Protein AF-A0A672ME19-F1 (afdb_monomer)

Structure (mmCIF, N/CA/C/O backbone):
data_AF-A0A672ME19-F1
#
_entry.id   AF-A0A672ME19-F1
#
loop_
_atom_site.group_PDB
_atom_site.id
_atom_site.type_symbol
_atom_site.label_atom_id
_atom_site.label_alt_id
_atom_site.label_comp_id
_atom_site.label_asym_id
_atom_site.label_entity_id
_atom_site.label_seq_id
_atom_site.pdbx_PDB_ins_code
_atom_site.Cartn_x
_atom_site.Cartn_y
_atom_site.Cartn_z
_atom_site.occupancy
_atom_site.B_iso_or_equiv
_atom_site.auth_seq_id
_atom_site.auth_comp_id
_atom_site.auth_asym_id
_atom_site.auth_atom_id
_atom_site.pdbx_PDB_model_num
ATOM 1 N N . MET A 1 1 ? 9.066 -19.027 -6.388 1.00 31.28 1 MET A N 1
ATOM 2 C CA . MET A 1 1 ? 9.096 -17.559 -6.175 1.00 31.28 1 MET A CA 1
ATOM 3 C C . MET A 1 1 ? 7.786 -16.850 -6.547 1.00 31.28 1 MET A C 1
ATOM 5 O O . MET A 1 1 ? 7.530 -15.815 -5.952 1.00 31.28 1 MET A O 1
ATOM 9 N N . CYS A 1 2 ? 6.910 -17.398 -7.409 1.00 28.67 2 CYS A N 1
ATOM 10 C CA . CYS A 1 2 ? 5.566 -16.825 -7.651 1.00 28.67 2 CYS A CA 1
ATOM 11 C C . CYS A 1 2 ? 4.618 -16.836 -6.432 1.00 28.67 2 CYS A C 1
ATOM 13 O O . CYS A 1 2 ? 3.748 -15.979 -6.340 1.00 28.67 2 CYS A O 1
ATOM 15 N N . SER A 1 3 ? 4.785 -17.749 -5.466 1.00 28.50 3 SER A N 1
ATOM 16 C CA . SER A 1 3 ? 3.846 -17.863 -4.333 1.00 28.50 3 SER A CA 1
ATOM 17 C C . SER A 1 3 ? 3.853 -16.685 -3.353 1.00 28.50 3 SER A C 1
ATOM 19 O O . SER A 1 3 ? 2.901 -16.544 -2.592 1.00 28.50 3 SER A O 1
ATOM 21 N N . SER A 1 4 ? 4.885 -15.836 -3.348 1.00 38.34 4 SER A N 1
ATOM 22 C CA . SER A 1 4 ? 4.979 -14.729 -2.383 1.00 38.34 4 SER A CA 1
ATOM 23 C C . SER A 1 4 ? 4.081 -13.543 -2.748 1.00 38.34 4 SER A C 1
ATOM 25 O O . SER A 1 4 ? 3.602 -12.852 -1.854 1.00 38.34 4 SER A O 1
ATOM 27 N N . TYR A 1 5 ? 3.839 -13.317 -4.045 1.00 39.66 5 TYR A N 1
ATOM 28 C CA . TYR A 1 5 ? 2.994 -12.223 -4.540 1.00 39.66 5 TYR A CA 1
ATOM 29 C C . TYR A 1 5 ? 1.504 -12.595 -4.513 1.00 39.66 5 TYR A C 1
ATOM 31 O O . TYR A 1 5 ? 0.669 -11.753 -4.195 1.00 39.66 5 TYR A O 1
ATOM 39 N N . SER A 1 6 ? 1.167 -13.875 -4.725 1.00 37.50 6 SER A N 1
ATOM 40 C CA . SER A 1 6 ? -0.218 -14.371 -4.631 1.00 37.50 6 SER A CA 1
ATOM 41 C C . SER A 1 6 ? -0.797 -14.351 -3.209 1.00 37.50 6 SER A C 1
ATOM 43 O O . SER A 1 6 ? -2.009 -14.464 -3.046 1.00 37.50 6 SER A O 1
ATOM 45 N N . ALA A 1 7 ? 0.037 -14.213 -2.172 1.00 39.84 7 ALA A N 1
ATOM 46 C CA . ALA A 1 7 ? -0.408 -14.222 -0.776 1.00 39.84 7 ALA A CA 1
ATOM 47 C C . ALA A 1 7 ? -0.990 -12.878 -0.299 1.00 39.84 7 ALA A C 1
ATOM 49 O O . ALA A 1 7 ? -1.593 -12.812 0.773 1.00 39.84 7 ALA A O 1
ATOM 50 N N . VAL A 1 8 ? -0.832 -11.804 -1.077 1.00 50.56 8 VAL A N 1
ATOM 51 C CA . VAL A 1 8 ? -1.340 -10.472 -0.731 1.00 50.56 8 VAL A CA 1
ATOM 52 C C . VAL A 1 8 ? -2.641 -10.228 -1.497 1.00 50.56 8 VAL A C 1
ATOM 54 O O . VAL A 1 8 ? -2.718 -9.420 -2.416 1.00 50.56 8 VAL A O 1
ATOM 57 N N . ASN A 1 9 ? -3.674 -10.994 -1.144 1.00 50.12 9 ASN A N 1
ATOM 58 C CA . ASN A 1 9 ? -5.010 -10.838 -1.710 1.00 50.12 9 ASN A CA 1
ATOM 59 C C . ASN A 1 9 ? -5.618 -9.503 -1.226 1.00 50.12 9 ASN A C 1
ATOM 61 O O . ASN A 1 9 ? -5.948 -9.345 -0.048 1.00 50.12 9 ASN A O 1
ATOM 65 N N . VAL A 1 10 ? -5.723 -8.530 -2.137 1.00 53.25 10 VAL A N 1
ATOM 66 C CA . VAL A 1 10 ? -6.227 -7.171 -1.859 1.00 53.25 10 VAL A CA 1
ATOM 67 C C . VAL A 1 10 ? -7.766 -7.124 -1.811 1.00 53.25 10 VAL A C 1
ATOM 69 O O . VAL A 1 10 ? -8.341 -6.161 -1.307 1.00 53.25 10 VAL A O 1
ATOM 72 N N . SER A 1 11 ? -8.447 -8.195 -2.240 1.00 48.72 11 SER A N 1
ATOM 73 C CA . SER A 1 11 ? -9.910 -8.296 -2.359 1.00 48.72 11 SER A CA 1
ATOM 74 C C . SER A 1 11 ? -10.651 -8.306 -1.016 1.00 48.72 11 SER A C 1
ATOM 76 O O . SER A 1 11 ? -11.864 -8.144 -0.978 1.00 48.72 11 SER A O 1
ATOM 78 N N . HIS A 1 12 ? -9.940 -8.481 0.103 1.00 52.12 12 HIS A N 1
ATOM 79 C CA . HIS A 1 12 ? -10.511 -8.553 1.456 1.00 52.12 12 HIS A CA 1
ATOM 80 C C . HIS A 1 12 ? -10.252 -7.292 2.302 1.00 52.12 12 HIS A C 1
ATOM 82 O O . HIS A 1 12 ? -10.017 -7.369 3.519 1.00 52.12 12 HIS A O 1
ATOM 88 N N . PHE A 1 13 ? -10.328 -6.117 1.670 1.00 54.19 13 PHE A N 1
ATOM 89 C CA . PHE A 1 13 ? -10.398 -4.813 2.340 1.00 54.19 13 PHE A CA 1
ATOM 90 C C . PHE A 1 13 ? -11.788 -4.596 2.977 1.00 54.19 13 PHE A C 1
ATOM 92 O O . PHE A 1 13 ? -12.560 -3.728 2.586 1.00 54.19 13 PHE A O 1
ATOM 99 N N . VAL A 1 14 ? -12.145 -5.417 3.969 1.00 50.97 14 VAL A N 1
ATOM 100 C CA . VAL A 1 14 ? -13.377 -5.223 4.753 1.00 50.97 14 VAL A CA 1
ATOM 101 C C . VAL A 1 14 ? -13.089 -4.248 5.895 1.00 50.97 14 VAL A C 1
ATOM 103 O O . VAL A 1 14 ? -12.186 -4.475 6.699 1.00 50.97 14 VAL A O 1
ATOM 106 N N . LEU A 1 15 ? -13.845 -3.149 5.932 1.00 55.94 15 LEU A N 1
ATOM 107 C CA . LEU A 1 15 ? -13.646 -2.016 6.838 1.00 55.94 15 LEU A CA 1
ATOM 108 C C . LEU A 1 15 ? -14.328 -2.171 8.196 1.00 55.94 15 LEU A C 1
ATOM 110 O O . LEU A 1 15 ? -15.457 -2.657 8.302 1.00 55.94 15 LEU A O 1
ATOM 114 N N . ALA A 1 16 ? -13.676 -1.628 9.224 1.00 55.66 16 ALA A N 1
ATOM 115 C CA . ALA A 1 16 ? -14.200 -1.519 10.574 1.00 55.66 16 ALA A CA 1
ATOM 116 C C . ALA A 1 16 ? -15.134 -0.294 10.702 1.00 55.66 16 ALA A C 1
ATOM 118 O O . ALA A 1 16 ? -14.777 0.745 11.245 1.00 55.66 16 ALA A O 1
ATOM 119 N N . ARG A 1 17 ? -16.404 -0.444 10.296 1.00 62.91 17 ARG A N 1
ATOM 120 C CA . ARG A 1 17 ? -17.493 0.499 10.660 1.00 62.91 17 ARG A CA 1
ATOM 121 C C . ARG A 1 17 ? -17.578 0.889 12.161 1.00 62.91 17 ARG A C 1
ATOM 123 O O . ARG A 1 17 ? -18.073 1.984 12.431 1.00 62.91 17 ARG A O 1
ATOM 130 N N . PRO A 1 18 ? -17.138 0.071 13.141 1.00 64.56 18 PRO A N 1
ATOM 131 C CA . PRO A 1 18 ? -17.266 0.409 14.562 1.00 64.56 18 PRO A CA 1
ATOM 132 C C . PRO A 1 18 ? -16.506 1.661 15.045 1.00 64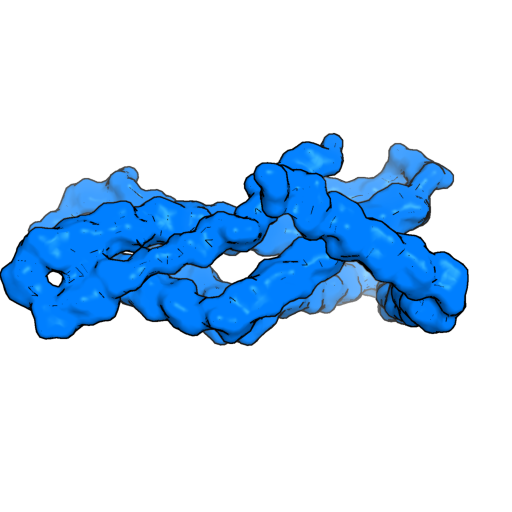.56 18 PRO A C 1
ATOM 134 O O . PRO A 1 18 ? -16.955 2.290 16.002 1.00 64.56 18 PRO A O 1
ATOM 137 N N . SER A 1 19 ? -15.395 2.059 14.407 1.00 71.31 19 SER A N 1
ATOM 138 C CA . SER A 1 19 ? -14.514 3.134 14.914 1.00 71.31 19 SER A CA 1
ATOM 139 C C . SER A 1 19 ? -15.221 4.486 15.060 1.00 71.31 19 SER A C 1
ATOM 141 O O . SER A 1 19 ? -15.010 5.209 16.032 1.00 71.31 19 SER A O 1
ATOM 143 N N . LEU A 1 20 ? -16.101 4.831 14.114 1.00 72.81 20 LEU A N 1
ATOM 144 C CA . LEU A 1 20 ? -16.852 6.092 14.139 1.00 72.81 20 LEU A CA 1
ATOM 145 C C . LEU A 1 20 ? -17.866 6.138 15.292 1.00 72.81 20 LEU A C 1
ATOM 147 O O . LEU A 1 20 ? -17.995 7.166 15.955 1.00 72.81 20 LEU A O 1
ATOM 151 N N . GLN A 1 21 ? -18.543 5.019 15.562 1.00 75.69 21 GLN A N 1
ATOM 152 C CA . GLN A 1 21 ? -19.526 4.908 16.647 1.00 75.69 21 GLN A CA 1
ATOM 153 C C . GLN A 1 21 ? -18.858 5.020 18.022 1.00 75.69 21 GLN A C 1
ATOM 155 O O . GLN A 1 21 ? -19.398 5.673 18.915 1.00 75.69 21 GLN A O 1
ATOM 160 N N . ALA A 1 22 ? -17.658 4.451 18.165 1.00 79.62 22 ALA A N 1
ATOM 161 C CA . ALA A 1 22 ? -16.848 4.579 19.371 1.00 79.62 22 ALA A CA 1
ATOM 162 C C . ALA A 1 22 ? -16.355 6.020 19.598 1.00 79.62 22 ALA A C 1
ATOM 164 O O . ALA A 1 22 ? -16.322 6.489 20.732 1.00 79.62 22 ALA A O 1
ATOM 165 N N . ILE A 1 23 ? -16.004 6.767 18.544 1.00 80.56 23 ILE A N 1
ATOM 166 C CA . ILE A 1 23 ? -15.596 8.178 18.689 1.00 80.56 23 ILE A CA 1
ATOM 167 C C . ILE A 1 23 ? -16.768 9.054 19.158 1.00 80.56 23 ILE A C 1
ATOM 169 O O . ILE A 1 23 ? -16.564 9.949 19.976 1.00 80.56 23 ILE A O 1
ATOM 173 N N . GLN A 1 24 ? -17.985 8.795 18.669 1.00 82.88 24 GLN A N 1
ATOM 174 C CA . GLN A 1 24 ? -19.189 9.537 19.063 1.00 82.88 24 GLN A CA 1
ATOM 175 C C . GLN A 1 24 ? -19.645 9.231 20.499 1.00 82.88 24 GLN A C 1
ATOM 177 O O . GLN A 1 24 ? -20.255 10.089 21.132 1.00 82.88 24 GLN A O 1
ATOM 182 N N . ASN A 1 25 ? -19.319 8.045 21.027 1.00 84.75 25 ASN A N 1
ATOM 183 C CA . ASN A 1 25 ? -19.745 7.576 22.349 1.00 84.75 25 ASN A CA 1
ATOM 184 C C . ASN A 1 25 ? -18.531 7.146 23.199 1.00 84.75 25 ASN A C 1
ATOM 186 O O . ASN A 1 25 ? -18.312 5.953 23.425 1.00 84.75 25 ASN A O 1
ATOM 190 N N . PRO A 1 26 ? -17.711 8.098 23.686 1.00 82.19 26 PRO A N 1
ATOM 191 C CA . PRO A 1 26 ? -16.453 7.786 24.369 1.00 82.19 26 PRO A CA 1
ATOM 192 C C . PRO A 1 26 ? -16.628 7.067 25.716 1.00 82.19 26 PRO A C 1
ATOM 194 O O . PRO A 1 26 ? -15.712 6.375 26.148 1.00 82.19 26 PRO A O 1
ATOM 197 N N . ASN A 1 27 ? -17.788 7.214 26.365 1.00 85.75 27 ASN A N 1
ATOM 198 C CA . ASN A 1 27 ? -18.084 6.597 27.663 1.00 85.75 27 ASN A CA 1
ATOM 199 C C . ASN A 1 27 ? -18.688 5.185 27.542 1.00 85.75 27 ASN A C 1
ATOM 201 O O . ASN A 1 27 ? -18.834 4.499 28.550 1.00 85.75 27 ASN A O 1
ATOM 205 N N . ASP A 1 28 ? -19.054 4.751 26.332 1.00 88.88 28 ASP A N 1
ATOM 206 C CA . ASP A 1 28 ? -19.608 3.419 26.097 1.00 88.88 28 ASP A CA 1
ATOM 207 C C . ASP A 1 28 ? -18.473 2.405 25.906 1.00 88.88 28 ASP A C 1
ATOM 209 O O . ASP A 1 28 ? -17.875 2.292 24.831 1.00 88.88 28 ASP A O 1
ATOM 213 N N . LEU A 1 29 ? -18.173 1.665 26.975 1.00 86.00 29 LEU A N 1
ATOM 214 C CA . LEU A 1 29 ? -17.098 0.673 26.992 1.00 86.00 29 LEU A CA 1
ATOM 215 C C . LEU A 1 29 ? -17.330 -0.469 25.992 1.00 86.00 29 LEU A C 1
ATOM 217 O O . LEU A 1 29 ? -16.362 -0.951 25.406 1.00 86.00 29 LEU A O 1
ATOM 221 N N . GLN A 1 30 ? -18.584 -0.864 25.740 1.00 88.19 30 GLN A N 1
ATOM 222 C CA . GLN A 1 30 ? -18.889 -1.934 24.785 1.00 88.19 30 GLN A CA 1
ATOM 223 C C . GLN A 1 30 ? -18.592 -1.489 23.351 1.00 88.19 30 GLN A C 1
ATOM 225 O O . GLN A 1 30 ? -18.043 -2.257 22.556 1.00 88.19 30 GLN A O 1
ATOM 230 N N . LEU A 1 31 ? -18.906 -0.233 23.013 1.00 86.81 31 LEU A N 1
ATOM 231 C CA . LEU A 1 31 ? -18.557 0.334 21.710 1.00 86.81 31 LEU A CA 1
ATOM 232 C C . LEU A 1 31 ? -17.044 0.507 21.542 1.00 86.81 31 LEU A C 1
ATOM 234 O O . LEU A 1 31 ? -16.534 0.214 20.457 1.00 86.81 31 LEU A O 1
ATOM 238 N N . GLN A 1 32 ? -16.318 0.924 22.589 1.00 84.06 32 GLN A N 1
ATOM 239 C CA . GLN A 1 32 ? -14.850 0.993 22.542 1.00 84.06 32 GLN A CA 1
ATOM 240 C C . GLN A 1 32 ? -14.230 -0.387 22.299 1.00 84.06 32 GLN A C 1
ATOM 242 O O . GLN A 1 32 ? -13.382 -0.532 21.421 1.00 84.06 32 GLN A O 1
ATOM 247 N N . GLU A 1 33 ? -14.675 -1.410 23.031 1.00 85.88 33 GLU A N 1
ATOM 248 C CA . GLU A 1 33 ? -14.164 -2.777 22.896 1.00 85.88 33 GLU A CA 1
ATOM 249 C C . GLU A 1 33 ? -14.468 -3.358 21.508 1.00 85.88 33 GLU A C 1
ATOM 251 O O . GLU A 1 33 ? -13.588 -3.911 20.844 1.00 85.88 33 GLU A O 1
ATOM 256 N N . LYS A 1 34 ? -15.692 -3.162 21.005 1.00 85.75 34 LYS A N 1
ATOM 257 C CA . LYS A 1 34 ? -16.081 -3.593 19.657 1.00 85.75 34 LYS A CA 1
ATOM 258 C C . LYS A 1 34 ? -15.246 -2.914 18.570 1.00 85.75 34 LYS A C 1
ATOM 260 O O . LYS A 1 34 ? -14.866 -3.566 17.596 1.00 85.75 34 LYS A O 1
ATOM 265 N N . ALA A 1 35 ? -14.959 -1.620 18.719 1.00 86.81 35 ALA A N 1
ATOM 266 C CA . ALA A 1 35 ? -14.091 -0.898 17.795 1.00 86.81 35 ALA A CA 1
ATOM 267 C C . ALA A 1 35 ? -12.645 -1.381 17.861 1.00 86.81 35 ALA A C 1
ATOM 269 O O . ALA A 1 35 ? -12.035 -1.615 16.818 1.00 86.81 35 ALA A O 1
ATOM 270 N N . TRP A 1 36 ? -12.127 -1.615 19.062 1.00 87.06 36 TRP A N 1
ATOM 271 C CA . TRP A 1 36 ? -10.792 -2.162 19.260 1.00 87.06 36 TRP A CA 1
ATOM 272 C C . TRP A 1 36 ? -10.627 -3.538 18.599 1.00 87.06 36 TRP A C 1
ATOM 274 O O . TRP A 1 36 ? -9.734 -3.722 17.770 1.00 87.06 36 TRP A O 1
ATOM 284 N N . ASN A 1 37 ? -11.555 -4.462 18.857 1.00 85.88 37 ASN A N 1
ATOM 285 C CA . ASN A 1 37 ? -11.539 -5.815 18.293 1.00 85.88 37 ASN A CA 1
ATOM 286 C C . ASN A 1 37 ? -11.659 -5.834 16.760 1.00 85.88 37 ASN A C 1
ATOM 288 O O . ASN A 1 37 ? -11.139 -6.740 16.111 1.00 85.88 37 ASN A O 1
ATOM 292 N N . ALA A 1 38 ? -12.309 -4.830 16.165 1.00 85.38 38 ALA A N 1
ATOM 293 C CA . ALA A 1 38 ? -12.398 -4.688 14.713 1.00 85.38 38 ALA A CA 1
ATOM 294 C C . ALA A 1 38 ? -11.137 -4.054 14.094 1.00 85.38 38 ALA A C 1
ATOM 296 O O . ALA A 1 38 ? -10.717 -4.450 13.005 1.00 85.38 38 ALA A O 1
ATOM 297 N N . VAL A 1 39 ? -10.525 -3.079 14.772 1.00 86.44 39 VAL A N 1
ATOM 298 C CA . VAL A 1 39 ? -9.387 -2.313 14.240 1.00 86.44 39 VAL A CA 1
ATOM 299 C C . VAL A 1 39 ? -8.064 -3.067 14.373 1.00 86.44 39 VAL A C 1
ATOM 301 O O . VAL A 1 39 ? -7.254 -3.008 13.451 1.00 86.44 39 VAL A O 1
ATOM 304 N N . CYS A 1 40 ? -7.834 -3.821 15.450 1.00 86.69 40 CYS A N 1
ATOM 305 C CA . CYS A 1 40 ? -6.599 -4.598 15.635 1.00 86.69 40 CYS A CA 1
ATOM 306 C C . CYS A 1 40 ? -6.226 -5.492 14.429 1.00 86.69 40 CYS A C 1
ATOM 308 O O . CYS A 1 40 ? -5.139 -5.309 13.872 1.00 86.69 40 CYS A O 1
ATOM 310 N N . PRO A 1 41 ? -7.099 -6.396 13.936 1.00 85.38 41 PRO A N 1
ATOM 311 C CA . PRO A 1 41 ? -6.768 -7.239 12.784 1.00 85.38 41 PRO A CA 1
ATOM 312 C C . PRO A 1 41 ? -6.617 -6.443 11.480 1.00 85.38 41 PRO A C 1
ATOM 314 O O . PRO A 1 41 ? -5.871 -6.854 10.588 1.00 85.38 41 PRO A O 1
ATOM 317 N N . LEU A 1 42 ? -7.294 -5.296 11.349 1.00 85.44 42 LEU A N 1
ATOM 318 C CA . LEU A 1 42 ? -7.096 -4.389 10.219 1.00 85.44 42 LEU A CA 1
ATOM 319 C C . LEU A 1 42 ? -5.684 -3.797 10.252 1.00 85.44 42 LEU A C 1
ATOM 321 O O . LEU A 1 42 ? -4.981 -3.841 9.246 1.00 85.44 42 LEU A O 1
ATOM 325 N N . VAL A 1 43 ? -5.237 -3.295 11.403 1.00 88.31 43 VAL A N 1
ATOM 326 C CA . VAL A 1 43 ? -3.895 -2.717 11.553 1.00 88.31 43 VAL A CA 1
ATOM 327 C C . VAL A 1 43 ? -2.803 -3.759 11.325 1.00 88.31 43 VAL A C 1
ATOM 329 O O . VAL A 1 43 ? -1.807 -3.446 10.673 1.00 88.31 43 VAL A O 1
ATOM 332 N N . ALA A 1 44 ? -3.018 -5.009 11.739 1.00 87.38 44 ALA A N 1
ATOM 333 C CA . ALA A 1 44 ? -2.128 -6.121 11.411 1.00 87.38 44 ALA A CA 1
ATOM 334 C C . ALA A 1 44 ? -1.975 -6.308 9.887 1.00 87.38 44 ALA A C 1
ATOM 336 O O . ALA A 1 44 ? -0.865 -6.483 9.377 1.00 87.38 44 ALA A O 1
ATOM 337 N N . LYS A 1 45 ? -3.075 -6.211 9.123 1.00 86.62 45 LYS A N 1
ATOM 338 C CA . LYS A 1 45 ? -3.029 -6.231 7.648 1.00 86.62 45 LYS A CA 1
ATOM 339 C C . LYS A 1 45 ? -2.306 -5.006 7.086 1.00 86.62 45 LYS A C 1
ATOM 341 O O . LYS A 1 45 ? -1.439 -5.161 6.229 1.00 86.62 45 LYS A O 1
ATOM 346 N N . LEU A 1 46 ? -2.603 -3.808 7.597 1.00 89.44 46 LEU A N 1
ATOM 347 C CA . LEU A 1 46 ? -1.930 -2.572 7.182 1.00 89.44 46 LEU A CA 1
ATOM 348 C C . LEU A 1 46 ? -0.417 -2.638 7.421 1.00 89.44 46 LEU A C 1
ATOM 350 O O . LEU A 1 46 ? 0.361 -2.162 6.593 1.00 89.44 46 LEU A O 1
ATOM 354 N N . LYS A 1 47 ? 0.010 -3.261 8.520 1.00 90.25 47 LYS A N 1
ATOM 355 C CA . LYS A 1 47 ? 1.421 -3.516 8.809 1.00 90.25 47 LYS A CA 1
ATOM 356 C C . LYS A 1 47 ? 2.036 -4.433 7.754 1.00 90.25 47 LYS A C 1
ATOM 358 O O . LYS A 1 47 ? 3.070 -4.083 7.200 1.00 90.25 47 LYS A O 1
ATOM 363 N N . ARG A 1 48 ? 1.381 -5.547 7.410 1.00 89.12 48 ARG A N 1
ATOM 364 C CA . ARG A 1 48 ? 1.873 -6.477 6.375 1.00 89.12 48 ARG A CA 1
ATOM 365 C C . ARG A 1 48 ? 2.029 -5.807 5.009 1.00 89.12 48 ARG A C 1
ATOM 367 O O . ARG A 1 48 ? 3.029 -6.043 4.341 1.00 89.12 48 ARG A O 1
ATOM 374 N N . PHE A 1 49 ? 1.085 -4.956 4.601 1.00 89.12 49 PHE A N 1
ATOM 375 C CA . PHE A 1 49 ? 1.212 -4.200 3.348 1.00 89.12 49 PHE A CA 1
ATOM 376 C C . PHE A 1 49 ? 2.377 -3.207 3.391 1.00 89.12 49 PHE A C 1
ATOM 378 O O . PHE A 1 49 ? 3.135 -3.105 2.431 1.00 89.12 49 PHE A O 1
ATOM 385 N N . TYR A 1 50 ? 2.563 -2.510 4.512 1.00 91.62 50 TYR A N 1
ATOM 386 C CA . TYR A 1 50 ? 3.705 -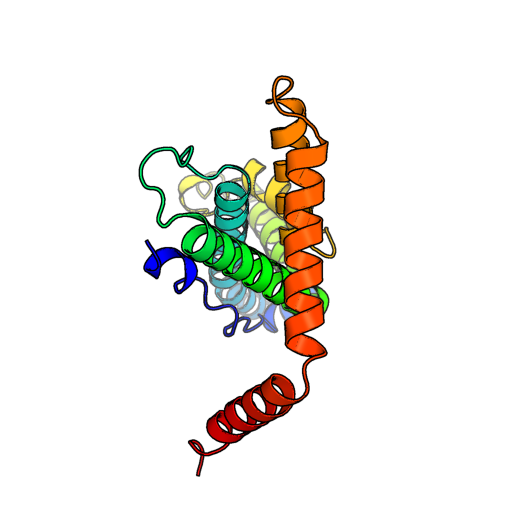1.617 4.685 1.00 91.62 50 TYR A CA 1
ATOM 387 C C . TYR A 1 50 ? 5.042 -2.383 4.674 1.00 91.62 50 TYR A C 1
ATOM 389 O O . TYR A 1 50 ? 5.976 -2.005 3.981 1.00 91.62 50 TYR A O 1
ATOM 397 N N . GLU A 1 51 ? 5.146 -3.514 5.367 1.00 89.88 51 GLU A N 1
ATOM 398 C CA . GLU A 1 51 ? 6.348 -4.359 5.326 1.00 89.88 51 GLU A CA 1
ATOM 399 C C . GLU A 1 51 ? 6.617 -4.915 3.924 1.00 89.88 51 GLU A C 1
ATOM 401 O O . GLU A 1 51 ? 7.769 -5.043 3.506 1.00 89.88 51 GLU A O 1
ATOM 406 N N . PHE A 1 52 ? 5.556 -5.226 3.181 1.00 87.38 52 PHE A N 1
ATOM 407 C CA . PHE A 1 52 ? 5.663 -5.630 1.790 1.00 87.38 52 PHE A CA 1
ATOM 408 C C . PHE A 1 52 ? 6.212 -4.501 0.909 1.00 87.38 52 PHE A C 1
ATOM 410 O O . PHE A 1 52 ? 7.094 -4.757 0.089 1.00 87.38 52 PHE A O 1
ATOM 417 N N . SER A 1 53 ? 5.785 -3.251 1.121 1.00 89.62 53 SER A N 1
ATOM 418 C CA . SER A 1 53 ? 6.323 -2.100 0.382 1.00 89.62 53 SER A CA 1
ATOM 419 C C . SER A 1 53 ? 7.826 -1.914 0.622 1.00 89.62 53 SER A C 1
ATOM 421 O O . SER A 1 53 ? 8.577 -1.65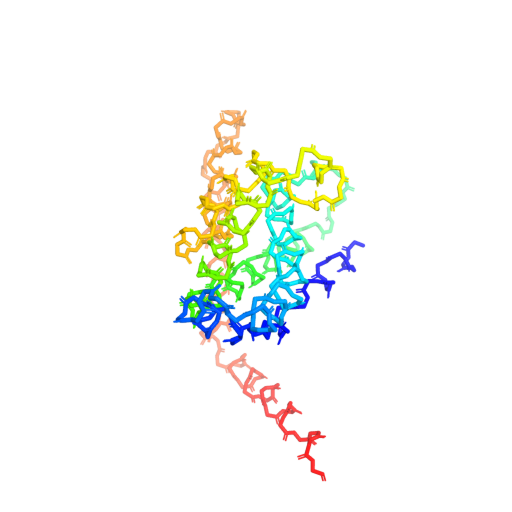2 -0.318 1.00 89.62 53 SER A O 1
ATOM 423 N N . LEU A 1 54 ? 8.308 -2.164 1.845 1.00 88.25 54 LEU A N 1
ATOM 424 C CA . LEU A 1 54 ? 9.743 -2.129 2.153 1.00 88.25 54 LEU A CA 1
ATOM 425 C C . LEU A 1 54 ? 10.543 -3.181 1.370 1.00 88.25 54 LEU A C 1
ATOM 427 O O . LEU A 1 54 ? 11.664 -2.900 0.943 1.00 88.25 54 LEU A O 1
ATOM 431 N N . ARG A 1 55 ? 9.971 -4.377 1.168 1.00 84.25 55 ARG A N 1
ATOM 432 C CA . ARG A 1 55 ? 10.585 -5.447 0.361 1.00 84.25 55 ARG A CA 1
ATOM 433 C C . ARG A 1 55 ? 10.565 -5.120 -1.129 1.00 84.25 55 ARG A C 1
ATOM 435 O O . ARG A 1 55 ? 11.546 -5.403 -1.807 1.00 84.25 55 ARG A O 1
ATOM 442 N N . LEU A 1 56 ? 9.487 -4.504 -1.623 1.00 79.19 56 LEU A N 1
ATOM 443 C CA . LEU A 1 56 ? 9.420 -3.996 -2.997 1.00 79.19 56 LEU A CA 1
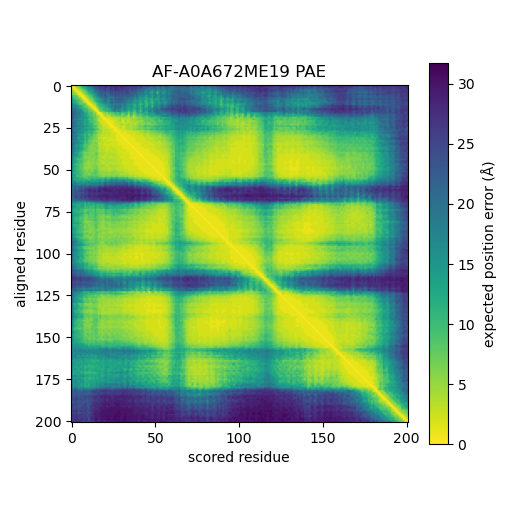ATOM 444 C C . LEU A 1 56 ? 10.499 -2.939 -3.260 1.00 79.19 56 LEU A C 1
ATOM 446 O O . LEU A 1 56 ? 11.120 -2.950 -4.316 1.00 79.19 56 LEU A O 1
ATOM 450 N N . GLY A 1 57 ? 10.737 -2.045 -2.297 1.00 74.00 57 GLY A N 1
ATOM 451 C CA . GLY A 1 57 ? 11.726 -0.976 -2.435 1.00 74.00 57 GLY A CA 1
ATOM 452 C C . GLY A 1 57 ? 13.188 -1.420 -2.307 1.00 74.00 57 GLY A C 1
ATOM 453 O O . GLY A 1 57 ? 14.077 -0.668 -2.692 1.00 74.00 57 GLY A O 1
ATOM 454 N N . ASN A 1 58 ? 13.454 -2.616 -1.770 1.00 69.12 58 ASN A N 1
ATOM 455 C CA . ASN A 1 58 ? 14.797 -3.198 -1.673 1.00 69.12 58 ASN A CA 1
ATOM 456 C C . ASN A 1 58 ? 14.732 -4.706 -1.985 1.00 69.12 58 ASN A C 1
ATOM 458 O O . ASN A 1 58 ? 14.789 -5.528 -1.062 1.00 69.12 58 ASN A O 1
ATOM 462 N N . PRO A 1 59 ? 14.573 -5.098 -3.262 1.00 61.41 59 PRO A N 1
ATOM 463 C CA . PRO A 1 59 ? 14.494 -6.505 -3.627 1.00 61.41 59 PRO A CA 1
ATOM 464 C C . PRO A 1 59 ? 15.790 -7.236 -3.216 1.00 61.41 59 PRO A C 1
ATOM 466 O O . PRO A 1 59 ? 16.883 -6.754 -3.514 1.00 61.41 59 PRO A O 1
ATOM 469 N N . PRO A 1 60 ? 15.707 -8.400 -2.542 1.00 48.88 60 PRO A N 1
ATOM 470 C CA . PRO A 1 60 ? 16.856 -9.040 -1.891 1.00 48.88 60 PRO A CA 1
ATOM 471 C C . PRO A 1 60 ? 17.914 -9.654 -2.830 1.00 48.88 60 PRO A C 1
ATOM 473 O O . PRO A 1 60 ? 18.853 -10.270 -2.335 1.00 48.88 60 PRO A O 1
ATOM 476 N N . TYR A 1 61 ? 17.810 -9.510 -4.157 1.00 50.25 61 TYR A N 1
ATOM 477 C CA . TYR A 1 61 ? 18.751 -10.133 -5.094 1.00 50.25 61 TYR A CA 1
ATOM 478 C C . TYR A 1 61 ? 19.046 -9.257 -6.312 1.00 50.25 61 TYR A C 1
ATOM 480 O O . TYR A 1 61 ? 18.138 -8.870 -7.043 1.00 50.25 61 TYR A O 1
ATOM 488 N N . ALA A 1 62 ? 20.338 -9.043 -6.577 1.00 45.34 62 ALA A N 1
ATOM 489 C CA . ALA A 1 62 ? 20.838 -8.665 -7.892 1.00 45.34 62 ALA A CA 1
ATOM 490 C C . ALA A 1 62 ? 20.654 -9.866 -8.838 1.00 45.34 62 ALA A C 1
ATOM 492 O O . ALA A 1 62 ? 21.239 -10.931 -8.600 1.00 45.34 62 ALA A O 1
ATOM 493 N N . PRO A 1 63 ? 19.837 -9.770 -9.897 1.00 40.62 63 PRO A N 1
ATOM 494 C CA . PRO A 1 63 ? 19.616 -10.905 -10.765 1.00 40.62 63 PRO A CA 1
ATOM 495 C C . PRO A 1 63 ? 20.788 -10.973 -11.746 1.00 40.62 63 PRO A C 1
ATOM 497 O O . PRO A 1 63 ? 20.743 -10.306 -12.773 1.00 40.62 63 PRO A O 1
ATOM 500 N N . MET A 1 64 ? 21.802 -11.831 -11.508 1.00 40.03 64 MET A N 1
ATOM 501 C CA . MET A 1 64 ? 22.826 -12.065 -12.546 1.00 40.03 64 MET A CA 1
ATOM 502 C C . MET A 1 64 ? 23.193 -13.483 -13.030 1.00 40.03 64 MET A C 1
ATOM 504 O O . MET A 1 64 ? 24.128 -13.569 -13.805 1.00 40.03 64 MET A O 1
ATOM 508 N N . GLN A 1 65 ? 22.429 -14.570 -12.813 1.00 39.94 65 GLN A N 1
ATOM 509 C CA . GLN A 1 65 ? 22.666 -15.816 -13.590 1.00 39.94 65 GLN A CA 1
ATOM 510 C C . GLN A 1 65 ? 21.414 -16.596 -14.063 1.00 39.94 65 GLN A C 1
ATOM 512 O O . GLN A 1 65 ? 21.010 -17.539 -13.400 1.00 39.94 65 GLN A O 1
ATOM 517 N N . HIS A 1 66 ? 20.820 -16.213 -15.205 1.00 45.56 66 HIS A N 1
ATOM 518 C CA . HIS A 1 66 ? 20.346 -17.105 -16.295 1.00 45.56 66 HIS A CA 1
ATOM 519 C C . HIS A 1 66 ? 19.538 -16.300 -17.322 1.00 45.56 66 HIS A C 1
ATOM 521 O O . HIS A 1 66 ? 18.612 -15.588 -16.948 1.00 45.56 66 HIS A O 1
ATOM 527 N N . LEU A 1 67 ? 19.915 -16.382 -18.602 1.00 39.94 67 LEU A N 1
ATOM 528 C CA . LEU A 1 67 ? 19.456 -15.517 -19.694 1.00 39.94 67 LEU A CA 1
ATOM 529 C C . LEU A 1 67 ? 18.279 -16.091 -20.520 1.00 39.94 67 LEU A C 1
ATOM 531 O O . LEU A 1 67 ? 18.244 -15.943 -21.730 1.00 39.94 67 LEU A O 1
ATOM 535 N N . GLU A 1 68 ? 17.269 -16.668 -19.863 1.00 49.38 68 GLU A N 1
ATOM 536 C CA . GLU A 1 68 ? 15.873 -16.735 -20.378 1.00 49.38 68 GLU A CA 1
ATOM 537 C C . GLU A 1 68 ? 15.050 -15.533 -19.848 1.00 49.38 68 GLU A C 1
ATOM 539 O O . GLU A 1 68 ? 13.830 -15.545 -19.685 1.00 49.38 68 GLU A O 1
ATOM 544 N N . ARG A 1 69 ? 15.788 -14.479 -19.485 1.00 53.84 69 ARG A N 1
ATOM 545 C CA . ARG A 1 69 ? 15.541 -13.605 -18.339 1.00 53.84 69 ARG A CA 1
ATOM 546 C C . ARG A 1 69 ? 14.602 -12.454 -18.608 1.00 53.84 69 ARG A C 1
ATOM 548 O O . ARG A 1 69 ? 13.951 -12.010 -17.677 1.00 53.84 69 ARG A O 1
ATOM 555 N N . GLU A 1 70 ? 14.545 -11.941 -19.831 1.00 58.59 70 GLU A N 1
ATOM 556 C CA . GLU A 1 70 ? 13.835 -10.686 -20.082 1.00 58.59 70 GLU A CA 1
ATOM 557 C C . GLU A 1 70 ? 12.323 -10.860 -20.009 1.00 58.59 70 GLU A C 1
ATOM 559 O O . GLU A 1 70 ? 11.664 -10.057 -19.365 1.00 58.59 70 GLU A O 1
ATOM 564 N N . GLN A 1 71 ? 11.763 -11.945 -20.557 1.00 67.44 71 GLN A N 1
ATOM 565 C CA . GLN A 1 71 ? 10.319 -12.200 -20.468 1.00 67.44 71 GLN A CA 1
ATOM 566 C C . GLN A 1 71 ? 9.877 -12.526 -19.037 1.00 67.44 71 GLN A C 1
ATOM 568 O O . GLN A 1 71 ? 8.855 -12.021 -18.575 1.00 67.44 71 GLN A O 1
ATOM 573 N N . ALA A 1 72 ? 10.651 -13.341 -18.312 1.00 70.25 72 ALA A N 1
ATOM 574 C CA . ALA A 1 72 ? 10.351 -13.679 -16.923 1.00 70.25 72 ALA A CA 1
ATOM 575 C C . ALA A 1 72 ? 10.497 -12.463 -15.989 1.00 70.25 72 ALA A C 1
ATOM 577 O O . ALA A 1 72 ? 9.629 -12.242 -15.146 1.00 70.25 72 ALA A O 1
ATOM 578 N N . LEU A 1 73 ? 11.545 -11.647 -16.165 1.00 70.38 73 LEU A N 1
ATOM 579 C CA . LEU A 1 73 ? 11.728 -10.396 -15.421 1.00 70.38 73 LEU A CA 1
ATOM 580 C C . LEU A 1 73 ? 10.666 -9.358 -15.788 1.00 70.38 73 LEU A C 1
ATOM 582 O O . LEU A 1 73 ? 10.104 -8.740 -14.891 1.00 70.38 73 LEU A O 1
ATOM 586 N N . ALA A 1 74 ? 10.344 -9.196 -17.074 1.00 72.62 74 ALA A N 1
ATOM 587 C CA . ALA A 1 74 ? 9.289 -8.292 -17.523 1.00 72.62 74 ALA A CA 1
ATOM 588 C C . ALA A 1 74 ? 7.930 -8.707 -16.953 1.00 72.62 74 ALA A C 1
ATOM 590 O O . ALA A 1 74 ? 7.180 -7.853 -16.486 1.00 72.62 74 ALA A O 1
ATOM 591 N N . LYS A 1 75 ? 7.632 -10.014 -16.908 1.00 78.06 75 LYS A N 1
ATOM 592 C CA . LYS A 1 75 ? 6.432 -10.540 -16.248 1.00 78.06 75 LYS A CA 1
ATOM 593 C C . LYS A 1 75 ? 6.428 -10.221 -14.753 1.00 78.06 75 LYS A C 1
ATOM 595 O O . LYS A 1 75 ? 5.426 -9.725 -14.256 1.00 78.06 75 LYS A O 1
ATOM 600 N N . GLN A 1 76 ? 7.533 -10.456 -14.045 1.00 75.12 76 GLN A N 1
ATOM 601 C CA . GLN A 1 76 ? 7.636 -10.127 -12.618 1.00 75.12 76 GLN A CA 1
ATOM 602 C C . GLN A 1 76 ? 7.479 -8.626 -12.356 1.00 75.12 76 GLN A C 1
ATOM 604 O O . GLN A 1 76 ? 6.788 -8.232 -11.421 1.00 75.12 76 GLN A O 1
ATOM 609 N N . PHE A 1 77 ? 8.079 -7.778 -13.190 1.00 77.50 77 PHE A N 1
ATOM 610 C CA . PHE A 1 77 ? 7.935 -6.331 -13.078 1.00 77.50 77 PHE A CA 1
ATOM 611 C C . PHE A 1 77 ? 6.499 -5.881 -13.375 1.00 77.50 77 PHE A C 1
ATOM 613 O O . PHE A 1 77 ? 5.958 -5.047 -12.652 1.00 77.50 77 PHE A O 1
ATOM 620 N N . ALA A 1 78 ? 5.842 -6.483 -14.370 1.00 80.19 78 ALA A N 1
ATOM 621 C CA . ALA A 1 78 ? 4.429 -6.250 -14.650 1.00 80.19 78 ALA A CA 1
ATOM 622 C C . ALA A 1 78 ? 3.524 -6.702 -13.491 1.00 80.19 78 ALA A C 1
ATOM 624 O O . ALA A 1 78 ? 2.594 -5.984 -13.140 1.00 80.19 78 ALA A O 1
ATOM 625 N N . GLU A 1 79 ? 3.808 -7.843 -12.854 1.00 78.75 79 GLU A N 1
ATOM 626 C CA . GLU A 1 79 ? 3.089 -8.313 -11.660 1.00 78.75 79 GLU A CA 1
ATOM 627 C C . GLU A 1 79 ? 3.260 -7.347 -10.475 1.00 78.75 79 GLU A C 1
ATOM 629 O O . GLU A 1 79 ? 2.284 -7.050 -9.784 1.00 78.75 79 GLU A O 1
ATOM 634 N N . ILE A 1 80 ? 4.469 -6.808 -10.271 1.00 83.31 80 ILE A N 1
ATOM 635 C CA . ILE A 1 80 ? 4.744 -5.779 -9.256 1.00 83.31 80 ILE A CA 1
ATOM 636 C C . ILE A 1 80 ? 3.944 -4.506 -9.548 1.00 83.31 80 ILE A C 1
ATOM 638 O O . ILE A 1 80 ? 3.255 -4.008 -8.660 1.00 83.31 80 ILE A O 1
ATOM 642 N N . LEU A 1 81 ? 3.996 -3.996 -10.783 1.00 84.06 81 LEU A N 1
ATOM 643 C CA . LEU A 1 81 ? 3.260 -2.792 -11.179 1.00 84.06 81 LEU A CA 1
ATOM 644 C C . LEU A 1 81 ? 1.746 -2.980 -11.067 1.00 84.06 81 LEU A C 1
ATOM 646 O O . LEU A 1 81 ? 1.062 -2.094 -10.561 1.00 84.06 81 LEU A O 1
ATOM 650 N N . HIS A 1 82 ? 1.230 -4.131 -11.498 1.00 82.62 82 HIS A N 1
ATOM 651 C CA . HIS A 1 82 ? -0.183 -4.468 -11.369 1.00 82.62 82 HIS A CA 1
ATOM 652 C C . HIS A 1 82 ? -0.608 -4.455 -9.900 1.00 82.62 82 HIS A C 1
ATOM 654 O O . HIS A 1 82 ? -1.540 -3.739 -9.549 1.00 82.62 82 HIS A O 1
ATOM 660 N N . PHE A 1 83 ? 0.128 -5.147 -9.022 1.00 84.56 83 PHE A N 1
ATOM 661 C CA . PHE A 1 83 ? -0.136 -5.110 -7.584 1.00 84.56 83 PHE A CA 1
ATOM 662 C C . PHE A 1 83 ? -0.105 -3.679 -7.029 1.00 84.56 83 PHE A C 1
ATOM 664 O O . PHE A 1 83 ? -1.010 -3.286 -6.293 1.00 84.56 83 PHE A O 1
ATOM 671 N N . THR A 1 84 ? 0.922 -2.900 -7.374 1.00 87.69 84 THR A N 1
ATOM 672 C CA . THR A 1 84 ? 1.089 -1.523 -6.902 1.00 87.69 84 THR A CA 1
ATOM 673 C C . THR A 1 84 ? -0.103 -0.651 -7.276 1.00 87.69 84 THR A C 1
ATOM 675 O O . THR A 1 84 ? -0.648 0.031 -6.409 1.00 87.69 84 THR A O 1
ATOM 678 N N . LEU A 1 85 ? -0.531 -0.699 -8.538 1.00 87.62 85 LEU A N 1
ATOM 679 C CA . LEU A 1 85 ? -1.651 0.101 -9.022 1.00 87.62 85 LEU A CA 1
ATOM 680 C C . LEU A 1 85 ? -2.980 -0.367 -8.423 1.00 87.62 85 LEU A C 1
ATOM 682 O O . LEU A 1 85 ? -3.742 0.469 -7.948 1.00 87.62 85 LEU A O 1
ATOM 686 N N . SER A 1 86 ? -3.232 -1.679 -8.356 1.00 85.12 86 SER A N 1
ATOM 687 C CA . SER A 1 86 ? -4.448 -2.220 -7.732 1.00 85.12 86 SER A CA 1
ATOM 688 C C . SER A 1 86 ? -4.541 -1.870 -6.247 1.00 85.12 86 SER A C 1
ATOM 690 O O . SER A 1 86 ? -5.616 -1.544 -5.746 1.00 85.12 86 SER A O 1
ATOM 692 N N . PHE A 1 87 ? -3.418 -1.917 -5.524 1.00 88.44 87 PHE A N 1
ATOM 693 C CA . PHE A 1 87 ? -3.377 -1.509 -4.124 1.00 88.44 87 PHE A CA 1
ATOM 694 C C . PHE A 1 87 ? -3.688 -0.020 -3.968 1.00 88.44 87 PHE A C 1
ATOM 696 O O . PHE A 1 87 ? -4.524 0.349 -3.143 1.00 88.44 87 PHE A O 1
ATOM 703 N N . ASP A 1 88 ? -3.027 0.834 -4.751 1.00 91.75 88 ASP A N 1
ATOM 704 C CA . ASP A 1 88 ? -3.187 2.282 -4.649 1.00 91.75 88 ASP A CA 1
ATOM 705 C C . ASP A 1 88 ? -4.602 2.726 -5.065 1.00 91.75 88 ASP A C 1
ATOM 707 O O . ASP A 1 88 ? -5.184 3.587 -4.408 1.00 91.75 88 ASP A O 1
ATOM 711 N N . GLU A 1 89 ? -5.215 2.092 -6.069 1.00 88.38 89 GLU A N 1
ATOM 712 C CA . GLU 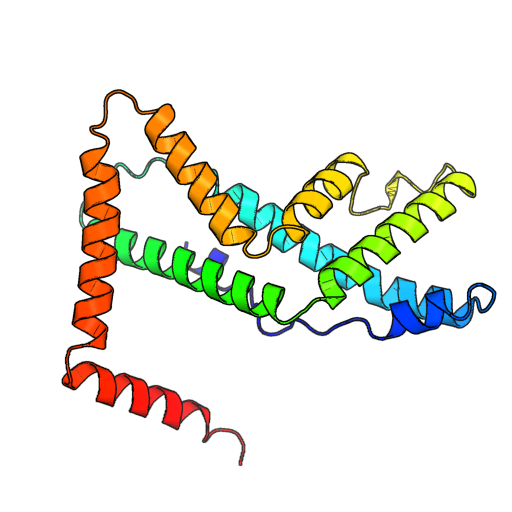A 1 89 ? -6.618 2.311 -6.455 1.00 88.38 89 GLU A CA 1
ATOM 713 C C . GLU A 1 89 ? -7.592 1.969 -5.314 1.00 88.38 89 GLU A C 1
ATOM 715 O O . GLU A 1 89 ? -8.443 2.783 -4.931 1.00 88.38 89 GLU A O 1
ATOM 720 N N . LEU A 1 90 ? -7.432 0.789 -4.707 1.00 84.19 90 LEU A N 1
ATOM 721 C CA . LEU A 1 90 ? -8.248 0.364 -3.567 1.00 84.19 90 LEU A CA 1
ATOM 722 C C . LEU A 1 90 ? -8.027 1.255 -2.340 1.00 84.19 90 LEU A C 1
ATOM 724 O O . LEU A 1 90 ? -8.964 1.537 -1.595 1.00 84.19 90 LEU A O 1
ATOM 728 N N . LYS A 1 91 ? -6.804 1.748 -2.133 1.00 87.50 91 LYS A N 1
ATOM 729 C CA . LYS A 1 91 ? -6.497 2.697 -1.060 1.00 87.50 91 LYS A CA 1
ATOM 730 C C . LYS A 1 91 ? -7.152 4.054 -1.310 1.00 87.50 91 LYS A C 1
ATOM 732 O O . LYS A 1 91 ? -7.715 4.628 -0.378 1.00 87.50 91 LYS A O 1
ATOM 737 N N . MET A 1 92 ? -7.076 4.588 -2.532 1.00 87.19 92 MET A N 1
ATOM 738 C CA . MET A 1 92 ? -7.644 5.899 -2.882 1.00 87.19 92 MET A CA 1
ATOM 739 C C . MET A 1 92 ? -9.165 5.927 -2.734 1.00 87.19 92 MET A C 1
ATOM 741 O O . MET A 1 92 ? -9.721 6.923 -2.275 1.00 87.19 92 MET A O 1
ATOM 745 N N . THR A 1 93 ? -9.834 4.821 -3.053 1.00 85.25 93 THR A N 1
ATOM 746 C CA . THR A 1 93 ? -11.289 4.670 -2.890 1.00 85.25 93 THR A CA 1
ATOM 747 C C . THR A 1 93 ? -11.714 4.390 -1.444 1.00 85.25 93 THR A C 1
ATOM 749 O O . THR A 1 93 ? -12.909 4.317 -1.152 1.00 85.25 93 THR A O 1
ATOM 752 N N . ASN A 1 94 ? -10.759 4.282 -0.512 1.00 82.56 94 ASN A N 1
ATOM 753 C CA . ASN A 1 94 ? -11.011 3.861 0.858 1.00 82.56 94 ASN A CA 1
ATOM 754 C C . ASN A 1 94 ? -10.406 4.812 1.917 1.00 82.56 94 ASN A C 1
ATOM 756 O O . ASN A 1 94 ? -9.379 4.515 2.541 1.00 82.56 94 ASN A O 1
ATOM 760 N N . PRO A 1 95 ? -11.070 5.947 2.208 1.00 80.00 95 PRO A N 1
ATOM 761 C CA . PRO A 1 95 ? -10.602 6.903 3.215 1.00 80.00 95 PRO A CA 1
ATOM 762 C C . PRO A 1 95 ? -10.623 6.351 4.653 1.00 80.00 95 PRO A C 1
ATOM 764 O O . PRO A 1 95 ? -9.946 6.894 5.529 1.00 80.00 95 PRO A O 1
ATOM 767 N N . ALA A 1 96 ? -11.361 5.267 4.924 1.00 83.19 96 ALA A N 1
ATOM 768 C CA . ALA A 1 96 ? -11.477 4.700 6.267 1.00 83.19 96 ALA A CA 1
ATOM 769 C C . ALA A 1 96 ? -10.152 4.125 6.793 1.00 83.19 96 ALA A C 1
ATOM 771 O O . ALA A 1 96 ? -9.928 4.145 7.998 1.00 83.19 96 ALA A O 1
ATOM 772 N N . ILE A 1 97 ? -9.229 3.730 5.909 1.00 85.38 97 ILE A N 1
ATOM 773 C CA . ILE A 1 97 ? -7.893 3.226 6.274 1.00 85.38 97 ILE A CA 1
ATOM 774 C C . ILE A 1 97 ? -7.145 4.214 7.175 1.00 85.38 97 ILE A C 1
ATOM 776 O O . ILE A 1 97 ? -6.621 3.840 8.225 1.00 85.38 97 ILE A O 1
ATOM 780 N N . GLN A 1 98 ? -7.110 5.489 6.778 1.00 86.94 98 GLN A N 1
ATOM 781 C CA . GLN A 1 98 ? -6.413 6.524 7.542 1.00 86.94 98 GLN A CA 1
ATOM 782 C C . GLN A 1 98 ? -7.131 6.823 8.862 1.00 86.94 98 GLN A C 1
ATOM 784 O O . GLN A 1 98 ? -6.478 7.045 9.885 1.00 86.94 98 GLN A O 1
ATOM 789 N N . ASN A 1 99 ? -8.466 6.788 8.859 1.00 87.69 99 ASN A N 1
ATOM 790 C CA . ASN A 1 99 ? -9.282 7.037 10.045 1.00 87.69 99 ASN A CA 1
ATOM 791 C C . ASN A 1 99 ? -9.114 5.933 11.095 1.00 87.69 99 ASN A C 1
ATOM 793 O O . ASN A 1 99 ? -8.857 6.240 12.260 1.00 87.69 99 ASN A O 1
ATOM 797 N N . ASP A 1 100 ? -9.194 4.669 10.681 1.00 88.00 100 ASP A N 1
ATOM 798 C CA . ASP A 1 100 ? -9.051 3.505 11.556 1.00 88.00 100 ASP A CA 1
ATOM 799 C C . ASP A 1 100 ? -7.629 3.403 12.115 1.00 88.00 100 ASP A C 1
ATOM 801 O O . ASP A 1 100 ? -7.441 3.192 13.315 1.00 88.00 100 ASP A O 1
ATOM 805 N N . PHE A 1 101 ? -6.610 3.649 11.284 1.00 90.12 101 PHE A N 1
ATOM 806 C CA . PHE A 1 101 ? -5.227 3.680 11.759 1.00 90.12 101 PHE A CA 1
ATOM 807 C C . PHE A 1 101 ? -4.976 4.844 12.730 1.00 90.12 101 PHE A C 1
ATOM 809 O O . PHE A 1 101 ? -4.286 4.689 13.742 1.00 90.12 101 PHE A O 1
ATOM 816 N N . SER A 1 102 ? -5.593 6.003 12.482 1.00 89.44 102 SER A N 1
ATOM 817 C CA . SER A 1 102 ? -5.554 7.133 13.415 1.00 89.44 102 SER A CA 1
ATOM 818 C C . SER A 1 102 ? -6.261 6.814 14.734 1.00 89.44 102 SER A C 1
ATOM 820 O O . SER A 1 102 ? -5.765 7.193 15.795 1.00 89.44 102 SER A O 1
ATOM 822 N N . TYR A 1 103 ? -7.398 6.109 14.695 1.00 88.81 103 TYR A N 1
ATOM 823 C CA . TYR A 1 103 ? -8.100 5.637 15.891 1.00 88.81 103 TYR A CA 1
ATOM 824 C C . TYR A 1 103 ? -7.212 4.690 16.704 1.00 88.81 103 TYR A C 1
ATOM 826 O O . TYR A 1 103 ? -6.965 4.963 17.878 1.00 88.81 103 TYR A O 1
ATOM 834 N N . TYR A 1 104 ? -6.630 3.668 16.068 1.00 88.56 104 TYR A N 1
ATOM 835 C CA . TYR A 1 104 ? -5.701 2.733 16.708 1.00 88.56 104 TYR A CA 1
ATOM 836 C C . TYR A 1 104 ? -4.565 3.447 17.450 1.00 88.56 104 TYR A C 1
ATOM 838 O O . TYR A 1 104 ? -4.329 3.192 18.633 1.00 88.56 104 TYR A O 1
ATOM 846 N N . ARG A 1 105 ? -3.893 4.402 16.785 1.00 89.69 105 ARG A N 1
ATOM 847 C CA . ARG A 1 105 ? -2.790 5.170 17.388 1.00 89.69 105 ARG A CA 1
ATOM 848 C C . ARG A 1 105 ? -3.237 5.961 18.618 1.00 89.69 105 ARG A C 1
ATOM 850 O O . ARG A 1 105 ? -2.527 5.966 19.624 1.00 89.69 105 ARG A O 1
ATOM 857 N N . ARG A 1 106 ? -4.408 6.610 18.565 1.00 88.12 106 ARG A N 1
ATOM 858 C CA . ARG A 1 106 ? -4.960 7.360 19.709 1.00 88.12 106 ARG A CA 1
ATOM 859 C C . ARG A 1 106 ? -5.306 6.433 20.874 1.00 88.12 106 ARG A C 1
ATOM 861 O O . ARG A 1 106 ? -4.995 6.772 22.014 1.00 88.12 106 ARG A O 1
ATOM 868 N N . THR A 1 107 ? -5.904 5.276 20.598 1.00 85.94 107 THR A N 1
ATOM 869 C CA . THR A 1 107 ? -6.296 4.304 21.629 1.00 85.94 107 THR A CA 1
ATOM 870 C C . THR A 1 107 ? -5.078 3.694 22.321 1.00 85.94 107 THR A C 1
ATOM 872 O O . THR A 1 107 ? -5.022 3.705 23.548 1.00 85.94 107 THR A O 1
ATOM 875 N N . ILE A 1 108 ? -4.039 3.291 21.576 1.00 83.56 108 ILE A N 1
ATOM 876 C CA . ILE A 1 108 ? -2.770 2.843 22.182 1.00 83.56 108 ILE A CA 1
ATOM 877 C C . ILE A 1 108 ? -2.141 3.944 23.031 1.00 83.56 108 ILE A C 1
ATOM 879 O O . ILE A 1 108 ? -1.710 3.680 24.152 1.00 83.56 108 ILE A O 1
ATOM 883 N N . SER A 1 109 ? -2.089 5.179 22.525 1.00 82.50 109 SER A N 1
ATOM 884 C CA . SER A 1 109 ? -1.492 6.292 23.267 1.00 82.50 109 SER A CA 1
ATOM 885 C C . SER A 1 109 ? -2.213 6.563 24.591 1.00 82.50 109 SER A C 1
ATOM 887 O O . SER A 1 109 ? -1.552 6.883 25.574 1.00 82.50 109 SER A O 1
ATOM 889 N N . ARG A 1 110 ? -3.546 6.427 24.633 1.00 80.62 110 ARG A N 1
ATOM 890 C CA . ARG A 1 110 ? -4.342 6.552 25.866 1.00 80.62 110 ARG A CA 1
ATOM 891 C C . ARG A 1 110 ? -4.103 5.380 26.818 1.00 80.62 110 ARG A C 1
ATOM 893 O O . ARG A 1 110 ? -3.876 5.601 28.001 1.00 80.62 110 ARG A O 1
ATOM 900 N N . ASN A 1 111 ? -4.084 4.151 26.305 1.00 74.44 111 ASN A N 1
ATOM 901 C CA . ASN A 1 111 ? -3.886 2.955 27.127 1.00 74.44 111 ASN A CA 1
ATOM 902 C C . ASN A 1 111 ? -2.484 2.898 27.756 1.00 74.44 111 ASN A C 1
ATOM 904 O O . ASN A 1 111 ? -2.355 2.451 28.891 1.00 74.44 111 ASN A O 1
ATOM 908 N N . ARG A 1 112 ? -1.450 3.416 27.075 1.00 70.12 112 ARG A N 1
ATOM 909 C CA . ARG A 1 112 ? -0.083 3.533 27.625 1.00 70.12 112 ARG A CA 1
ATOM 910 C C . ARG A 1 112 ? 0.013 4.468 28.830 1.00 70.12 112 ARG A C 1
ATOM 912 O O . ARG A 1 112 ? 0.773 4.185 29.747 1.00 70.12 112 ARG A O 1
ATOM 919 N N . LEU A 1 113 ? -0.747 5.567 28.834 1.00 62.75 113 LEU A N 1
ATOM 920 C CA . LEU A 1 113 ? -0.800 6.488 29.977 1.00 62.75 113 LEU A CA 1
ATOM 921 C C . LEU A 1 113 ? -1.452 5.832 31.202 1.00 62.75 113 LEU A C 1
ATOM 923 O O . LEU A 1 113 ? -1.111 6.176 32.329 1.00 62.75 113 LEU A O 1
ATOM 927 N N . ASN A 1 114 ? -2.349 4.869 30.971 1.00 64.00 114 ASN A N 1
ATOM 928 C CA . ASN A 1 114 ? -3.100 4.191 32.022 1.00 64.00 114 ASN A CA 1
ATOM 929 C C . ASN A 1 114 ? -2.427 2.895 32.515 1.00 64.00 114 ASN A C 1
ATOM 931 O O . ASN A 1 114 ? -2.640 2.524 33.661 1.00 64.00 114 ASN A O 1
ATOM 935 N N . ASN A 1 115 ? -1.626 2.211 31.684 1.00 57.94 115 ASN A N 1
ATOM 936 C CA . ASN A 1 115 ? -0.964 0.942 32.016 1.00 57.94 115 ASN A CA 1
ATOM 937 C C . ASN A 1 115 ? 0.426 0.833 31.351 1.00 57.94 115 ASN A C 1
ATOM 939 O O . ASN A 1 115 ? 0.539 0.551 30.157 1.00 57.94 115 ASN A O 1
ATOM 943 N N . GLN A 1 116 ? 1.496 0.979 32.144 1.00 53.09 116 GLN A N 1
ATOM 944 C CA . GLN A 1 116 ? 2.898 0.926 31.682 1.00 53.09 116 GLN A CA 1
ATOM 945 C C . GLN A 1 116 ? 3.368 -0.470 31.208 1.00 53.09 116 GLN A C 1
ATOM 947 O O . GLN A 1 116 ? 4.405 -0.571 30.561 1.00 53.09 116 GLN A O 1
ATOM 952 N N . GLN A 1 117 ? 2.626 -1.548 31.490 1.00 46.81 117 GLN A N 1
ATOM 953 C CA . GLN A 1 117 ? 3.024 -2.932 31.165 1.00 46.81 117 GLN A CA 1
ATOM 954 C C . GLN A 1 117 ? 2.580 -3.430 29.773 1.00 46.81 117 GLN A C 1
ATOM 956 O O . GLN A 1 117 ? 3.031 -4.483 29.334 1.00 46.81 117 GLN A O 1
ATOM 961 N N . LEU A 1 118 ? 1.744 -2.682 29.042 1.00 52.00 118 LEU A N 1
ATOM 962 C CA . LEU A 1 118 ? 1.165 -3.129 27.761 1.00 52.00 118 LEU A CA 1
ATOM 963 C C . LEU A 1 118 ? 2.089 -2.944 26.541 1.00 52.00 118 LEU A C 1
ATOM 965 O O . LEU A 1 118 ? 1.689 -3.233 25.414 1.00 52.00 118 LEU A O 1
ATOM 969 N N . GLU A 1 119 ? 3.318 -2.446 26.705 1.00 48.59 119 GLU A N 1
ATOM 970 C CA . GLU A 1 119 ? 4.223 -2.235 25.564 1.00 48.59 119 GLU A CA 1
ATOM 971 C C . GLU A 1 119 ? 4.665 -3.543 24.884 1.00 48.59 119 GLU A C 1
ATOM 973 O O . GLU A 1 119 ? 4.929 -3.523 23.683 1.00 48.59 119 GLU A O 1
ATOM 978 N N . ALA A 1 120 ? 4.676 -4.671 25.605 1.00 45.75 120 ALA A N 1
ATOM 979 C CA . ALA A 1 120 ? 5.169 -5.956 25.102 1.00 45.75 120 ALA A CA 1
ATOM 980 C C . ALA A 1 120 ? 4.182 -6.720 24.192 1.00 45.75 120 ALA A C 1
ATOM 982 O O . ALA A 1 120 ? 4.618 -7.562 23.412 1.00 45.75 120 ALA A O 1
ATOM 983 N N . GLU A 1 121 ? 2.879 -6.418 24.245 1.00 51.56 121 GLU A N 1
ATOM 984 C CA . GLU A 1 121 ? 1.845 -7.111 23.446 1.00 51.56 121 GLU A CA 1
ATOM 985 C C . GLU A 1 121 ? 1.430 -6.354 22.175 1.00 51.56 121 GLU A C 1
ATOM 987 O O . GLU A 1 121 ? 0.689 -6.875 21.342 1.00 51.56 121 GLU A O 1
ATOM 992 N N . ASN A 1 122 ? 1.900 -5.118 21.986 1.00 62.75 122 ASN A N 1
ATOM 993 C CA . ASN A 1 122 ? 1.498 -4.318 20.834 1.00 62.75 122 ASN A CA 1
ATOM 994 C C . ASN A 1 122 ? 2.254 -4.747 19.567 1.00 62.75 122 ASN A C 1
ATOM 996 O O . ASN A 1 122 ? 3.459 -4.529 19.446 1.00 62.75 122 ASN A O 1
ATOM 1000 N N . GLU A 1 123 ? 1.528 -5.247 18.562 1.00 65.75 123 GLU A N 1
ATOM 1001 C CA . GLU A 1 123 ? 2.096 -5.654 17.265 1.00 65.75 123 GLU A CA 1
ATOM 1002 C C . GLU A 1 123 ? 2.833 -4.520 16.519 1.00 65.75 123 GLU A C 1
ATOM 1004 O O . GLU A 1 123 ? 3.643 -4.787 15.626 1.00 65.75 123 GLU A O 1
ATOM 1009 N N . VAL A 1 124 ? 2.564 -3.251 16.852 1.00 78.88 124 VAL A N 1
ATOM 1010 C CA . VAL A 1 124 ? 3.131 -2.063 16.194 1.00 78.88 124 VAL A CA 1
ATOM 1011 C C . VAL A 1 124 ? 3.765 -1.140 17.238 1.00 78.88 124 VAL A C 1
ATOM 1013 O O . VAL A 1 124 ? 3.068 -0.552 18.067 1.00 78.88 124 VAL A O 1
ATOM 1016 N N . ASN A 1 125 ? 5.089 -0.971 17.179 1.00 84.00 125 ASN A N 1
ATOM 1017 C CA . ASN A 1 125 ? 5.802 -0.005 18.019 1.00 84.00 125 ASN A CA 1
ATOM 1018 C C . ASN A 1 125 ? 5.570 1.451 17.539 1.00 84.00 125 ASN A C 1
ATOM 1020 O O . ASN A 1 125 ? 5.046 1.690 16.450 1.00 84.00 125 ASN A O 1
ATOM 1024 N N . ASN A 1 126 ? 5.942 2.445 18.356 1.00 84.94 126 ASN A N 1
ATOM 1025 C CA . ASN A 1 126 ? 5.648 3.857 18.061 1.00 84.94 126 ASN A CA 1
ATOM 1026 C C . ASN A 1 126 ? 6.347 4.340 16.772 1.00 84.94 126 ASN A C 1
ATOM 1028 O O . ASN A 1 126 ? 5.724 4.970 15.920 1.00 84.94 126 ASN A O 1
ATOM 1032 N N . GLU A 1 127 ? 7.614 3.971 16.579 1.00 88.88 127 GLU A N 1
ATOM 1033 C CA . GLU A 1 127 ? 8.374 4.336 15.381 1.00 88.88 127 GLU A CA 1
ATOM 1034 C C . GLU A 1 127 ? 7.745 3.775 14.094 1.00 88.88 127 GLU A C 1
ATOM 1036 O O . GLU A 1 127 ? 7.518 4.514 13.134 1.00 88.88 127 GLU A O 1
ATOM 1041 N N . MET A 1 128 ? 7.395 2.488 14.093 1.00 90.38 128 MET A N 1
ATOM 1042 C CA . MET A 1 128 ? 6.694 1.817 12.999 1.00 90.38 128 MET A CA 1
ATOM 1043 C C . MET A 1 128 ? 5.359 2.505 12.711 1.00 90.38 128 MET A C 1
ATOM 1045 O O . MET A 1 128 ? 5.054 2.784 11.554 1.00 90.38 128 MET A O 1
ATOM 1049 N N . ALA A 1 129 ? 4.592 2.854 13.749 1.00 91.12 129 ALA A N 1
ATOM 1050 C CA . ALA A 1 129 ? 3.321 3.550 13.582 1.00 91.12 129 ALA A CA 1
ATOM 1051 C C . ALA A 1 129 ? 3.484 4.923 12.907 1.00 91.12 129 ALA A C 1
ATOM 1053 O O . ALA A 1 129 ? 2.643 5.318 12.095 1.00 91.12 129 ALA A O 1
ATOM 1054 N N . ASN A 1 130 ? 4.568 5.645 13.204 1.00 92.25 130 ASN A N 1
ATOM 1055 C CA . ASN A 1 130 ? 4.869 6.928 12.568 1.00 92.25 130 ASN A CA 1
ATOM 1056 C C . ASN A 1 130 ? 5.213 6.746 11.084 1.00 92.25 130 ASN A C 1
ATOM 1058 O O . ASN A 1 130 ? 4.645 7.438 10.240 1.00 92.25 130 ASN A O 1
ATOM 1062 N N . ARG A 1 131 ? 6.061 5.765 10.749 1.00 94.38 131 ARG A N 1
ATOM 1063 C CA . ARG A 1 131 ? 6.409 5.461 9.349 1.00 94.38 131 ARG A CA 1
ATOM 1064 C C . ARG A 1 131 ? 5.197 4.984 8.543 1.00 94.38 131 ARG A C 1
ATOM 1066 O O . ARG A 1 131 ? 4.967 5.471 7.441 1.00 94.38 131 ARG A O 1
ATOM 1073 N N . MET A 1 132 ? 4.372 4.109 9.120 1.00 94.44 132 MET A N 1
ATOM 1074 C CA . MET A 1 132 ? 3.107 3.678 8.518 1.00 94.44 132 MET A CA 1
ATOM 1075 C C . MET A 1 132 ? 2.137 4.850 8.314 1.00 94.44 132 MET A C 1
ATOM 1077 O O . MET A 1 132 ? 1.440 4.888 7.308 1.00 94.44 132 MET A O 1
ATOM 1081 N N . SER A 1 133 ? 2.094 5.823 9.234 1.00 94.06 133 SER A N 1
ATOM 1082 C CA . SER A 1 133 ? 1.221 7.000 9.089 1.00 94.06 133 SER A CA 1
ATOM 1083 C C . SER A 1 133 ? 1.611 7.833 7.872 1.00 94.06 133 SER A C 1
ATOM 1085 O O . SER A 1 133 ? 0.739 8.226 7.106 1.00 94.06 133 SER A O 1
ATOM 1087 N N . LEU A 1 134 ? 2.914 8.064 7.678 1.00 94.38 134 LEU A N 1
ATOM 1088 C CA . LEU A 1 134 ? 3.429 8.759 6.496 1.00 94.38 134 LEU A CA 1
ATOM 1089 C C . LEU A 1 134 ? 3.140 7.967 5.221 1.00 94.38 134 LEU A C 1
ATOM 1091 O O . LEU A 1 134 ? 2.682 8.539 4.241 1.00 94.38 134 LEU A O 1
ATOM 1095 N N . PHE A 1 135 ? 3.331 6.646 5.261 1.00 94.94 135 PHE A N 1
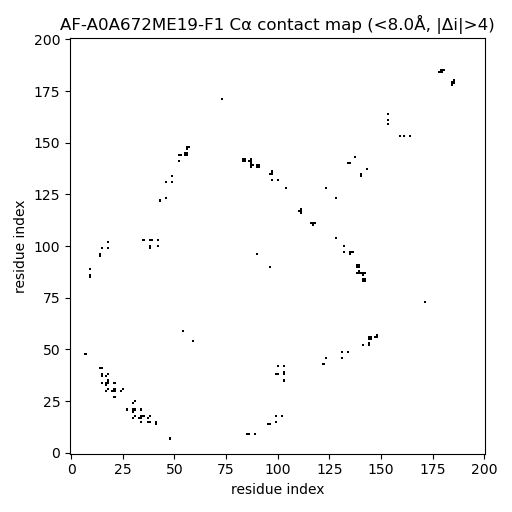ATOM 1096 C CA . PHE A 1 135 ? 3.004 5.771 4.141 1.00 94.94 135 PHE A CA 1
ATOM 1097 C C . PHE A 1 135 ? 1.529 5.902 3.742 1.00 94.94 135 PHE A C 1
ATOM 1099 O O . PHE A 1 135 ? 1.238 6.225 2.602 1.00 94.94 135 PHE A O 1
ATOM 1106 N N . TYR A 1 136 ? 0.580 5.742 4.666 1.00 93.44 136 TYR A N 1
ATOM 1107 C CA . TYR A 1 136 ? -0.850 5.789 4.331 1.00 93.44 136 TYR A CA 1
ATOM 1108 C C . TYR A 1 136 ? -1.413 7.195 4.066 1.00 93.44 136 TYR A C 1
ATOM 1110 O O . TYR A 1 136 ? -2.524 7.299 3.535 1.00 93.44 136 TYR A O 1
ATOM 1118 N N . ALA A 1 137 ? -0.675 8.261 4.390 1.00 92.50 137 ALA A N 1
ATOM 1119 C CA . ALA A 1 137 ? -1.045 9.631 4.033 1.00 92.50 137 ALA A CA 1
ATOM 1120 C C . ALA A 1 137 ? -0.926 9.887 2.519 1.00 92.50 137 ALA A C 1
ATOM 1122 O O . ALA A 1 137 ? -1.742 10.613 1.954 1.00 92.50 137 ALA A O 1
ATOM 1123 N N . GLU A 1 138 ? 0.031 9.240 1.849 1.00 93.06 138 GLU A N 1
ATOM 1124 C CA . GLU A 1 138 ? 0.252 9.369 0.404 1.00 93.06 138 GLU A CA 1
ATOM 1125 C C . GLU A 1 138 ? -0.931 8.835 -0.404 1.00 93.06 138 GLU A C 1
ATOM 1127 O O . GLU A 1 138 ? -1.472 7.782 -0.076 1.00 93.06 138 GLU A O 1
ATOM 1132 N N . ALA A 1 139 ? -1.335 9.515 -1.483 1.00 90.25 139 ALA A N 1
ATOM 1133 C CA . ALA A 1 139 ? -2.428 9.048 -2.347 1.00 90.25 139 ALA A CA 1
ATOM 1134 C C . ALA A 1 139 ? -2.108 7.684 -2.986 1.00 90.25 139 ALA A C 1
ATOM 1136 O O . ALA A 1 139 ? -2.960 6.800 -2.991 1.00 90.25 139 ALA A O 1
ATOM 1137 N N . THR A 1 140 ? -0.860 7.507 -3.427 1.00 93.69 140 THR A N 1
ATOM 1138 C CA . THR A 1 140 ? -0.353 6.306 -4.106 1.00 93.69 140 THR A CA 1
ATOM 1139 C C . THR A 1 140 ? 0.887 5.762 -3.377 1.00 93.69 140 THR A C 1
ATOM 1141 O O . THR A 1 140 ? 2.022 5.975 -3.824 1.00 93.69 140 THR A O 1
ATOM 1144 N N . PRO A 1 141 ? 0.721 5.159 -2.187 1.00 93.50 141 PRO A N 1
ATOM 1145 C CA . PRO A 1 141 ? 1.837 4.805 -1.312 1.00 93.50 141 PRO A CA 1
ATOM 1146 C C . PRO A 1 141 ? 2.771 3.735 -1.891 1.00 93.50 141 PRO A C 1
ATOM 1148 O O . PRO A 1 141 ? 3.994 3.817 -1.714 1.00 93.50 141 PRO A O 1
ATOM 1151 N N . MET A 1 142 ? 2.235 2.748 -2.613 1.00 92.62 142 MET A N 1
ATOM 1152 C CA . MET A 1 142 ? 3.051 1.708 -3.242 1.00 92.62 142 MET A CA 1
ATOM 1153 C C . MET A 1 142 ? 3.807 2.270 -4.446 1.00 92.62 142 MET A C 1
ATOM 1155 O O . MET A 1 142 ? 5.009 2.030 -4.579 1.00 92.62 142 MET A O 1
ATOM 1159 N N . LEU A 1 143 ? 3.151 3.087 -5.276 1.00 93.50 143 LEU A N 1
ATOM 1160 C CA . LEU A 1 143 ? 3.787 3.719 -6.430 1.00 93.50 143 LEU A CA 1
ATOM 1161 C C . LEU A 1 143 ? 4.867 4.716 -6.006 1.00 93.50 143 LEU A C 1
ATOM 1163 O O . LEU A 1 143 ? 5.947 4.745 -6.595 1.00 93.50 143 LEU A O 1
ATOM 1167 N N . LYS A 1 144 ? 4.625 5.484 -4.936 1.00 93.94 144 LYS A N 1
ATOM 1168 C CA . LYS A 1 144 ? 5.633 6.373 -4.344 1.00 93.94 144 LYS A CA 1
ATOM 1169 C C . LYS A 1 144 ? 6.847 5.584 -3.856 1.00 93.94 144 LYS A C 1
ATOM 1171 O O . LYS A 1 144 ? 7.979 6.019 -4.060 1.00 93.94 144 LYS A O 1
ATOM 1176 N N . THR A 1 145 ? 6.623 4.412 -3.261 1.00 92.69 145 THR A N 1
ATOM 1177 C CA . THR A 1 145 ? 7.702 3.522 -2.809 1.00 92.69 145 THR A CA 1
ATOM 1178 C C . THR A 1 145 ? 8.533 3.005 -3.981 1.00 92.69 145 THR A C 1
ATOM 1180 O O . THR A 1 145 ? 9.758 3.109 -3.933 1.00 92.69 145 THR A O 1
ATOM 1183 N N . LEU A 1 146 ? 7.892 2.532 -5.056 1.00 90.19 146 LEU A N 1
ATOM 1184 C CA . LEU A 1 146 ? 8.596 2.120 -6.275 1.00 90.19 146 LEU A CA 1
ATOM 1185 C C . LEU A 1 146 ? 9.367 3.284 -6.908 1.00 90.19 146 LEU A C 1
ATOM 1187 O O . LEU A 1 146 ? 10.541 3.135 -7.219 1.00 90.19 146 LEU A O 1
ATOM 1191 N N . SER A 1 147 ? 8.754 4.462 -7.034 1.00 91.12 147 SER A N 1
ATOM 1192 C CA . SER A 1 147 ? 9.403 5.657 -7.590 1.00 91.12 147 SER A CA 1
ATOM 1193 C C . SER A 1 147 ? 10.654 6.066 -6.802 1.00 91.12 147 SER A C 1
ATOM 1195 O O . SER A 1 147 ? 11.702 6.354 -7.392 1.00 91.12 147 SER A O 1
ATOM 1197 N N . ASN A 1 148 ? 10.578 6.034 -5.469 1.00 90.88 148 ASN A N 1
ATOM 1198 C CA . ASN A 1 148 ? 11.723 6.309 -4.607 1.00 90.88 148 ASN A CA 1
ATOM 1199 C C . ASN A 1 148 ? 12.815 5.237 -4.768 1.00 90.88 148 ASN A C 1
ATOM 1201 O O . ASN A 1 148 ? 13.995 5.579 -4.813 1.00 90.88 148 ASN A O 1
ATOM 1205 N N . ALA A 1 149 ? 12.439 3.960 -4.888 1.00 87.88 149 ALA A N 1
ATOM 1206 C CA . ALA A 1 149 ? 13.377 2.861 -5.104 1.00 87.88 149 ALA A CA 1
ATOM 1207 C C . ALA A 1 149 ? 14.088 2.960 -6.463 1.00 87.88 149 ALA A C 1
ATOM 1209 O O . ALA A 1 149 ? 15.305 2.806 -6.520 1.00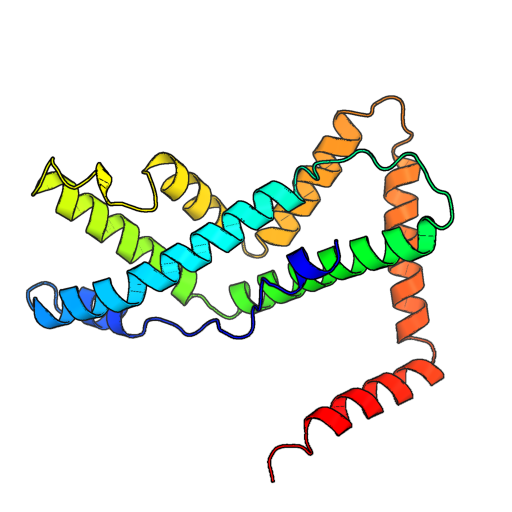 87.88 149 ALA A O 1
ATOM 1210 N N . THR A 1 150 ? 13.370 3.306 -7.536 1.00 86.81 150 THR A N 1
ATOM 1211 C CA . THR A 1 150 ? 13.956 3.553 -8.864 1.00 86.81 150 THR A CA 1
ATOM 1212 C C . THR A 1 150 ? 14.925 4.732 -8.827 1.00 86.81 150 THR A C 1
ATOM 1214 O O . THR A 1 150 ? 16.049 4.626 -9.312 1.00 86.81 150 THR A O 1
ATOM 1217 N N . THR A 1 151 ? 14.532 5.843 -8.193 1.00 88.12 151 THR A N 1
ATOM 1218 C CA . THR A 1 151 ? 15.411 7.014 -8.020 1.00 88.12 151 THR A CA 1
ATOM 1219 C C . THR A 1 151 ? 16.683 6.639 -7.257 1.00 88.12 151 THR A C 1
ATOM 1221 O O . THR A 1 151 ? 17.786 7.002 -7.665 1.00 88.12 151 THR A O 1
ATOM 1224 N N . LYS A 1 152 ? 16.538 5.866 -6.173 1.00 87.44 152 LYS A N 1
ATOM 1225 C CA . LYS A 1 152 ? 17.660 5.361 -5.380 1.00 87.44 152 LYS A CA 1
ATOM 1226 C C . LYS A 1 152 ? 18.579 4.474 -6.224 1.00 87.44 152 LYS A C 1
ATOM 1228 O O . LYS A 1 152 ? 19.781 4.725 -6.247 1.00 87.44 152 LYS A O 1
ATOM 1233 N N . PHE A 1 153 ? 18.024 3.523 -6.975 1.0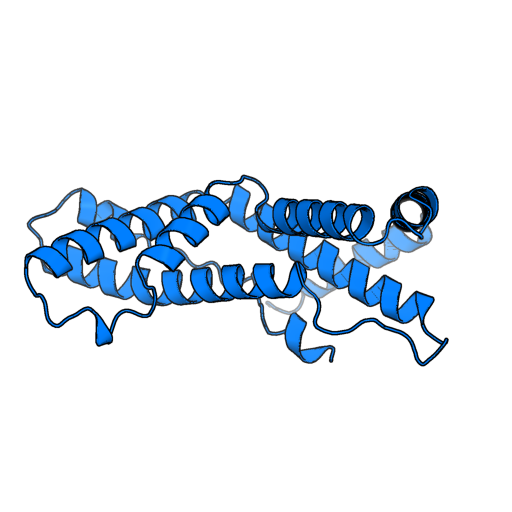0 84.69 153 PHE A N 1
ATOM 1234 C CA . PHE A 1 153 ? 18.777 2.635 -7.862 1.00 84.69 153 PHE A CA 1
ATOM 1235 C C . PHE A 1 153 ? 19.639 3.416 -8.863 1.00 84.69 153 PHE A C 1
ATOM 1237 O O . PHE A 1 153 ? 20.838 3.163 -8.953 1.00 84.69 153 PHE A O 1
ATOM 1244 N N . VAL A 1 154 ? 19.070 4.411 -9.549 1.00 85.94 154 VAL A N 1
ATOM 1245 C CA . VAL A 1 154 ? 19.820 5.262 -10.490 1.00 85.94 154 VAL A CA 1
ATOM 1246 C C . VAL A 1 154 ? 20.919 6.052 -9.770 1.00 85.94 154 VAL A C 1
ATOM 1248 O O . VAL A 1 154 ? 22.037 6.161 -10.266 1.00 85.94 154 VAL A O 1
ATOM 1251 N N . SER A 1 155 ? 20.636 6.575 -8.572 1.00 86.69 155 SER A N 1
ATOM 1252 C CA . SER A 1 155 ? 21.609 7.367 -7.807 1.00 86.69 155 SER A CA 1
ATOM 1253 C C . SER A 1 155 ? 22.794 6.553 -7.264 1.00 86.69 155 SER A C 1
ATOM 1255 O O . SER A 1 155 ? 23.909 7.075 -7.171 1.00 86.69 155 SER A O 1
ATOM 1257 N N . GLU A 1 156 ? 22.564 5.285 -6.913 1.00 86.88 156 GLU A N 1
ATOM 1258 C CA . GLU A 1 156 ? 23.573 4.373 -6.362 1.00 86.88 156 GLU A CA 1
ATOM 1259 C C . GLU A 1 156 ? 24.417 3.716 -7.466 1.00 86.88 156 GLU A C 1
ATOM 1261 O O . GLU A 1 156 ? 25.600 3.451 -7.255 1.00 86.88 156 GLU A O 1
ATOM 1266 N N . ASN A 1 157 ? 23.859 3.528 -8.666 1.00 82.25 157 ASN A N 1
ATOM 1267 C CA . ASN A 1 157 ? 24.529 2.883 -9.797 1.00 82.25 157 ASN A CA 1
ATOM 1268 C C . ASN A 1 157 ? 25.034 3.904 -10.825 1.00 82.25 157 ASN A C 1
ATOM 1270 O O . ASN A 1 157 ? 24.688 3.841 -12.000 1.00 82.25 157 ASN A O 1
ATOM 1274 N N . LYS A 1 158 ? 25.906 4.828 -10.401 1.00 82.81 158 LYS A N 1
ATOM 1275 C CA . LYS A 1 158 ? 26.444 5.910 -11.258 1.00 82.81 158 LYS A CA 1
ATOM 1276 C C . LYS A 1 158 ? 27.203 5.435 -12.505 1.00 82.81 158 LYS A C 1
ATOM 1278 O O . LYS A 1 158 ? 27.479 6.237 -13.389 1.00 82.81 158 LYS A O 1
ATOM 1283 N N . THR A 1 159 ? 27.602 4.166 -12.542 1.00 82.19 159 THR A N 1
ATOM 1284 C CA . THR A 1 159 ? 28.281 3.544 -13.685 1.00 82.19 159 THR A CA 1
ATOM 1285 C C . THR A 1 159 ? 27.314 3.072 -14.767 1.00 82.19 159 THR A C 1
ATOM 1287 O O . THR A 1 159 ? 27.766 2.772 -15.867 1.00 82.19 159 THR A O 1
ATOM 1290 N N . LEU A 1 160 ? 26.016 2.965 -14.461 1.00 77.38 160 LEU A N 1
ATOM 1291 C CA . LEU A 1 160 ? 24.980 2.633 -15.431 1.00 77.38 160 LEU A CA 1
ATOM 1292 C C . LEU A 1 160 ? 24.430 3.927 -16.052 1.00 77.38 160 LEU A C 1
ATOM 1294 O O . LEU A 1 160 ? 24.074 4.849 -15.309 1.00 77.38 160 LEU A O 1
ATOM 1298 N N . PRO A 1 161 ? 24.344 4.015 -17.387 1.00 80.94 161 PRO A N 1
ATOM 1299 C CA . PRO A 1 161 ? 23.629 5.089 -18.059 1.00 80.94 161 PRO A CA 1
ATOM 1300 C C . PRO A 1 161 ? 22.182 5.204 -17.555 1.00 80.94 161 PRO A C 1
ATOM 1302 O O . PRO A 1 161 ? 21.468 4.212 -17.416 1.00 80.94 161 PRO A O 1
ATOM 1305 N N . ILE A 1 162 ? 21.723 6.430 -17.281 1.00 84.44 162 ILE A N 1
ATOM 1306 C CA . ILE A 1 162 ? 20.334 6.671 -16.846 1.00 84.44 162 ILE A CA 1
ATOM 1307 C C . ILE A 1 162 ? 19.321 6.252 -17.922 1.00 84.44 162 ILE A C 1
ATOM 1309 O O . ILE A 1 162 ? 18.234 5.768 -17.596 1.00 84.44 162 ILE A O 1
ATOM 1313 N N . GLU A 1 163 ? 19.721 6.399 -19.187 1.00 80.19 163 GLU A N 1
ATOM 1314 C CA . GLU A 1 163 ? 18.972 6.005 -20.378 1.00 80.19 163 GLU A CA 1
ATOM 1315 C C . GLU A 1 163 ? 18.583 4.525 -20.363 1.00 80.19 163 GLU A C 1
ATOM 1317 O O . GLU A 1 163 ? 17.427 4.222 -20.626 1.00 80.19 163 GLU A O 1
ATOM 1322 N N . ASP A 1 164 ? 19.444 3.619 -19.887 1.00 75.69 164 ASP A N 1
ATOM 1323 C CA . ASP A 1 164 ? 19.116 2.187 -19.787 1.00 75.69 164 ASP A CA 1
ATOM 1324 C C . ASP A 1 164 ? 17.876 1.934 -18.911 1.00 75.69 164 ASP A C 1
ATOM 1326 O O . ASP A 1 164 ? 17.034 1.079 -19.202 1.00 75.69 164 ASP A O 1
ATOM 1330 N N . THR A 1 165 ? 17.730 2.701 -17.824 1.00 78.69 165 THR A N 1
ATOM 1331 C CA . THR A 1 165 ? 16.575 2.579 -16.923 1.00 78.69 165 THR A CA 1
ATOM 1332 C C . THR A 1 165 ? 15.332 3.221 -17.537 1.00 78.69 165 THR A C 1
ATOM 1334 O O . THR A 1 165 ? 14.243 2.642 -17.479 1.00 78.69 165 THR A O 1
ATOM 1337 N N . THR A 1 166 ? 15.464 4.409 -18.133 1.00 79.06 166 THR A N 1
ATOM 1338 C CA . THR A 1 166 ? 14.324 5.123 -18.727 1.00 79.06 166 THR A CA 1
ATOM 1339 C C . THR A 1 166 ? 13.817 4.460 -20.005 1.00 79.06 166 THR A C 1
ATOM 1341 O O . THR A 1 166 ? 12.605 4.427 -20.228 1.00 79.06 166 THR A O 1
ATOM 1344 N N . ASP A 1 167 ? 14.704 3.876 -20.804 1.00 74.44 167 ASP A N 1
ATOM 1345 C CA . ASP A 1 167 ? 14.378 3.175 -22.045 1.00 74.44 167 ASP A CA 1
ATOM 1346 C C . ASP A 1 167 ? 13.719 1.832 -21.754 1.00 74.44 167 ASP A C 1
ATOM 1348 O O . ASP A 1 167 ? 12.751 1.467 -22.425 1.00 74.44 167 ASP A O 1
ATOM 1352 N N . CYS A 1 168 ? 14.148 1.137 -20.696 1.00 75.69 168 CYS A N 1
ATOM 1353 C CA . CYS A 1 168 ? 13.468 -0.059 -20.205 1.00 75.69 168 CYS A CA 1
ATOM 1354 C C . CYS A 1 168 ? 12.011 0.250 -19.813 1.00 75.69 168 CYS A C 1
ATOM 1356 O O . CYS A 1 168 ? 11.079 -0.374 -20.329 1.00 75.69 168 CYS A O 1
ATOM 1358 N N . LEU A 1 169 ? 11.786 1.276 -18.981 1.00 78.44 169 LEU A N 1
ATOM 1359 C CA . LEU A 1 169 ? 10.435 1.699 -18.586 1.00 78.44 169 LEU A CA 1
ATOM 1360 C C . LEU A 1 169 ? 9.589 2.142 -19.792 1.00 78.44 169 LEU A C 1
ATOM 1362 O O . LEU A 1 169 ? 8.418 1.767 -19.902 1.00 78.44 169 LEU A O 1
ATOM 1366 N N . SER A 1 170 ? 10.183 2.899 -20.716 1.00 75.25 170 SER A N 1
ATOM 1367 C CA . SER A 1 170 ? 9.512 3.381 -21.931 1.00 75.25 170 SER A CA 1
ATOM 1368 C C . SER A 1 170 ? 9.134 2.236 -22.869 1.00 75.25 170 SER A C 1
ATOM 1370 O O . SER A 1 170 ? 8.028 2.213 -23.413 1.00 75.25 170 SER A O 1
ATOM 1372 N N . THR A 1 171 ? 10.012 1.242 -23.010 1.00 75.25 171 THR A N 1
ATOM 1373 C CA . THR A 1 171 ? 9.758 0.030 -23.794 1.00 75.25 171 THR A CA 1
ATOM 1374 C C . THR A 1 171 ? 8.593 -0.752 -23.201 1.00 75.25 171 THR A C 1
ATOM 1376 O O . THR A 1 171 ? 7.672 -1.115 -23.931 1.00 75.25 171 THR A O 1
ATOM 1379 N N . MET A 1 172 ? 8.561 -0.939 -21.878 1.00 75.94 172 MET A N 1
ATOM 1380 C CA . MET A 1 172 ? 7.445 -1.613 -21.209 1.00 75.94 172 MET A CA 1
ATOM 1381 C C . MET A 1 172 ? 6.119 -0.867 -21.388 1.00 75.94 172 MET A C 1
ATOM 1383 O O . MET A 1 172 ? 5.107 -1.488 -21.713 1.00 75.94 172 MET A O 1
ATOM 1387 N N . ALA A 1 173 ? 6.118 0.462 -21.255 1.00 74.69 173 ALA A N 1
ATOM 1388 C CA . ALA A 1 173 ? 4.934 1.278 -21.517 1.00 74.69 173 ALA A CA 1
ATOM 1389 C C . ALA A 1 173 ? 4.461 1.148 -22.977 1.00 74.69 173 ALA A C 1
ATOM 1391 O O . ALA A 1 173 ? 3.262 1.015 -23.237 1.00 74.69 173 ALA A O 1
ATOM 1392 N N . CYS A 1 174 ? 5.395 1.128 -23.931 1.00 70.06 174 CYS A N 1
ATOM 1393 C CA . CYS A 1 174 ? 5.090 0.953 -25.347 1.00 70.06 174 CYS A CA 1
ATOM 1394 C C . CYS A 1 174 ? 4.505 -0.437 -25.642 1.00 70.06 174 CYS A C 1
ATOM 1396 O O . CYS A 1 174 ? 3.497 -0.529 -26.340 1.00 70.06 174 CYS A O 1
ATOM 1398 N N . VAL A 1 175 ? 5.070 -1.503 -25.064 1.00 74.31 175 VAL A N 1
ATOM 1399 C CA . VAL A 1 175 ? 4.546 -2.874 -25.185 1.00 74.31 175 VAL A CA 1
ATOM 1400 C C . VAL A 1 175 ? 3.122 -2.956 -24.637 1.00 74.31 175 VAL A C 1
ATOM 1402 O O . VAL A 1 175 ? 2.233 -3.433 -25.342 1.00 74.31 175 VAL A O 1
ATOM 1405 N N . CYS A 1 176 ? 2.867 -2.425 -23.437 1.00 70.25 176 CYS A N 1
ATOM 1406 C CA . CYS A 1 176 ? 1.519 -2.364 -22.864 1.00 70.25 176 CYS A CA 1
ATOM 1407 C C . CYS A 1 176 ? 0.544 -1.611 -23.780 1.00 70.25 176 CYS A C 1
ATOM 1409 O O . CYS A 1 176 ? -0.558 -2.094 -24.043 1.00 70.25 176 CYS A O 1
ATOM 1411 N N . ARG A 1 177 ? 0.959 -0.458 -24.320 1.00 72.31 177 ARG A N 1
ATOM 1412 C CA . ARG A 1 177 ? 0.153 0.329 -25.262 1.00 72.31 177 ARG A CA 1
ATOM 1413 C C . ARG A 1 177 ? -0.197 -0.476 -26.514 1.00 72.31 177 ARG A C 1
ATOM 1415 O O . ARG A 1 177 ? -1.373 -0.598 -26.839 1.00 72.31 177 ARG A O 1
ATOM 1422 N N . VAL A 1 178 ? 0.791 -1.083 -27.174 1.00 74.62 178 VAL A N 1
ATOM 1423 C CA . VAL A 1 178 ? 0.577 -1.912 -28.374 1.00 74.62 178 VAL A CA 1
ATOM 1424 C C . VAL A 1 178 ? -0.337 -3.100 -28.063 1.00 74.62 178 VAL A C 1
ATOM 1426 O O . VAL A 1 178 ? -1.232 -3.412 -28.852 1.00 74.62 178 VAL A O 1
ATOM 1429 N N . MET A 1 179 ? -0.171 -3.742 -26.903 1.00 73.56 179 MET A N 1
A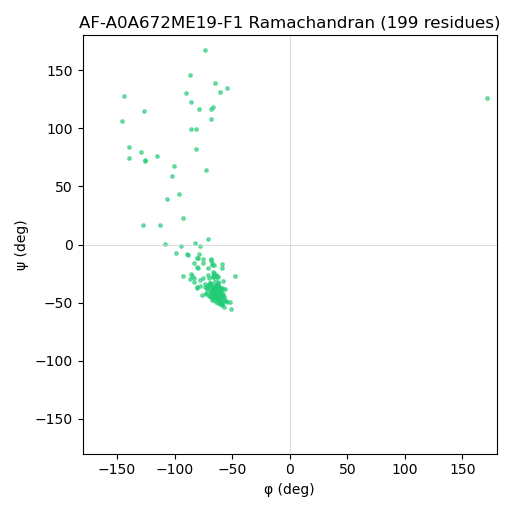TOM 1430 C CA . MET A 1 179 ? -1.022 -4.855 -26.477 1.00 73.56 179 MET A CA 1
ATOM 1431 C C . MET A 1 179 ? -2.488 -4.447 -26.302 1.00 73.56 179 MET A C 1
ATOM 1433 O O . MET A 1 179 ? -3.359 -5.233 -26.671 1.00 73.56 179 MET A O 1
ATOM 1437 N N . LEU A 1 180 ? -2.763 -3.247 -25.784 1.00 71.19 180 LEU A N 1
ATOM 1438 C CA . LEU A 1 180 ? -4.120 -2.709 -25.613 1.00 71.19 180 LEU A CA 1
ATOM 1439 C C . LEU A 1 180 ? -4.711 -2.170 -26.928 1.00 71.19 180 LEU A C 1
ATOM 1441 O O . LEU A 1 180 ? -5.910 -2.304 -27.195 1.00 71.19 180 LEU A O 1
ATOM 1445 N N . GLU A 1 181 ? -3.877 -1.572 -27.776 1.00 75.44 181 GLU A N 1
ATOM 1446 C CA . GLU A 1 181 ? -4.298 -0.989 -29.048 1.00 75.44 181 GLU A CA 1
ATOM 1447 C C . GLU A 1 181 ? -4.586 -2.060 -30.112 1.00 75.44 181 GLU A C 1
ATOM 1449 O O . GLU A 1 181 ? -5.482 -1.852 -30.934 1.00 75.44 181 GLU A O 1
ATOM 1454 N N . THR A 1 182 ? -3.924 -3.224 -30.052 1.00 76.31 182 THR A N 1
ATOM 1455 C CA . THR A 1 182 ? -4.112 -4.336 -30.999 1.00 76.31 182 THR A CA 1
ATOM 1456 C C . THR A 1 182 ? -5.522 -4.956 -30.875 1.00 76.31 182 THR A C 1
ATOM 1458 O O . THR A 1 182 ? -5.846 -5.544 -29.838 1.00 76.31 182 THR A O 1
ATOM 1461 N N . PRO A 1 183 ? -6.366 -4.923 -31.931 1.00 57.34 183 PRO A N 1
ATOM 1462 C CA . PRO A 1 183 ? -7.774 -5.351 -31.877 1.00 57.34 183 PRO A CA 1
ATOM 1463 C C . PRO A 1 183 ? -7.992 -6.803 -31.424 1.00 57.34 183 PRO A C 1
ATOM 1465 O O . PRO A 1 183 ? -8.980 -7.111 -30.761 1.00 57.34 183 PRO A O 1
ATOM 1468 N N . ARG A 1 184 ? -7.044 -7.694 -31.739 1.00 57.25 184 ARG A N 1
ATOM 1469 C CA . ARG A 1 184 ? -7.095 -9.123 -31.392 1.00 57.25 184 ARG A CA 1
ATOM 1470 C C . ARG A 1 184 ? -7.037 -9.381 -29.878 1.00 57.25 184 ARG A C 1
ATOM 1472 O O . ARG A 1 184 ? -7.639 -10.337 -29.409 1.00 57.25 184 ARG A O 1
ATOM 1479 N N . ASN A 1 185 ? -6.376 -8.511 -29.113 1.00 51.56 185 ASN A N 1
ATOM 1480 C CA . ASN A 1 185 ? -6.252 -8.648 -27.657 1.00 51.56 185 ASN A CA 1
ATOM 1481 C C . ASN A 1 185 ? -7.439 -8.032 -26.900 1.00 51.56 185 ASN A C 1
ATOM 1483 O O . ASN A 1 185 ? -7.759 -8.479 -25.800 1.00 51.56 185 ASN A O 1
ATOM 1487 N N . ARG A 1 186 ? -8.138 -7.051 -27.495 1.00 51.38 186 ARG A N 1
ATOM 1488 C CA . ARG A 1 186 ? -9.367 -6.477 -26.912 1.00 51.38 186 ARG A CA 1
ATOM 1489 C C . ARG A 1 186 ? -10.485 -7.517 -26.813 1.00 51.38 186 ARG A C 1
ATOM 1491 O O . ARG A 1 186 ? -11.178 -7.564 -25.803 1.00 51.38 186 ARG A O 1
ATOM 1498 N N . LEU A 1 187 ? -10.602 -8.378 -27.826 1.00 47.12 187 LEU A N 1
ATOM 1499 C CA . LEU A 1 187 ? -11.583 -9.467 -27.874 1.00 47.12 187 LEU A CA 1
ATOM 1500 C C . LEU A 1 187 ? -11.304 -10.544 -26.810 1.00 47.12 187 LEU A C 1
ATOM 1502 O O . LEU A 1 187 ? -12.225 -10.961 -26.115 1.00 47.12 187 LEU A O 1
ATOM 1506 N N . ASN A 1 188 ? -10.038 -10.927 -26.605 1.00 51.00 188 ASN A N 1
ATOM 1507 C CA . ASN A 1 188 ? -9.670 -11.878 -25.547 1.00 51.00 188 ASN A CA 1
ATOM 1508 C C . ASN A 1 188 ? -9.885 -11.301 -24.135 1.00 51.00 188 ASN A C 1
ATOM 1510 O O . ASN A 1 188 ? -10.377 -12.009 -23.260 1.00 51.00 188 ASN A O 1
ATOM 1514 N N . ASN A 1 189 ? -9.586 -10.017 -23.902 1.00 51.28 189 ASN A N 1
ATOM 1515 C CA . ASN A 1 189 ? -9.813 -9.384 -22.595 1.00 51.28 189 ASN A CA 1
ATOM 1516 C C . ASN A 1 189 ? -11.310 -9.189 -22.276 1.00 51.28 189 ASN A C 1
ATOM 1518 O O . ASN A 1 189 ? -11.698 -9.228 -21.107 1.00 51.28 189 ASN A O 1
ATOM 1522 N N . GLN A 1 190 ? -12.162 -9.028 -23.296 1.00 47.22 190 GLN A N 1
ATOM 1523 C CA . GLN A 1 190 ? -13.626 -9.037 -23.148 1.00 47.22 190 GLN A CA 1
ATOM 1524 C C . GLN A 1 190 ? -14.182 -10.449 -22.894 1.00 47.22 190 GLN A C 1
ATOM 1526 O O . GLN A 1 190 ? -15.126 -10.607 -22.126 1.00 47.22 190 GLN A O 1
ATOM 1531 N N . GLN A 1 191 ? -13.579 -11.496 -23.464 1.00 39.81 191 GLN A N 1
ATOM 1532 C CA . GLN A 1 191 ? -13.996 -12.880 -23.197 1.00 39.81 191 GLN A CA 1
ATOM 1533 C C . GLN A 1 191 ? -13.620 -13.361 -21.784 1.00 39.81 191 GLN A C 1
ATOM 1535 O O . GLN A 1 191 ? -14.432 -14.018 -21.138 1.00 39.81 191 GLN A O 1
ATOM 1540 N N . VAL A 1 192 ? -12.452 -12.979 -21.251 1.00 47.66 192 VAL A N 1
ATOM 1541 C CA . VAL A 1 192 ? -12.039 -13.346 -19.876 1.00 47.66 192 VAL A CA 1
ATOM 1542 C C . VAL A 1 192 ? -12.878 -12.633 -18.808 1.00 47.66 192 VAL A C 1
ATOM 1544 O O . VAL A 1 192 ? -13.204 -13.225 -17.783 1.00 47.66 192 VAL A O 1
ATOM 1547 N N . SER A 1 193 ? -13.296 -11.387 -19.051 1.00 39.81 193 SER A N 1
ATOM 1548 C CA . SER A 1 193 ? -14.218 -10.668 -18.154 1.00 39.81 193 SER A CA 1
ATOM 1549 C C . SER A 1 193 ? -15.649 -11.223 -18.187 1.00 39.81 193 SER A C 1
ATOM 1551 O O . SER A 1 193 ? -16.388 -11.036 -17.225 1.00 39.81 193 SER A O 1
ATOM 1553 N N . SER A 1 194 ? -16.014 -11.957 -19.243 1.00 36.56 194 SER A N 1
ATOM 1554 C CA . SER A 1 194 ? -17.325 -12.605 -19.378 1.00 36.56 194 SER A CA 1
ATOM 1555 C C . SER A 1 194 ? -17.395 -13.979 -18.691 1.00 36.56 194 SER A C 1
ATOM 1557 O O . SER A 1 194 ? -18.467 -14.373 -18.252 1.00 36.56 194 SER A O 1
ATOM 1559 N N . GLN A 1 195 ? -16.273 -14.696 -18.537 1.00 33.12 195 GLN A N 1
ATOM 1560 C CA . GLN A 1 195 ? -16.253 -16.021 -17.886 1.00 33.12 195 GLN A CA 1
ATOM 1561 C C . GLN A 1 195 ? -16.249 -15.970 -16.347 1.00 33.12 195 GLN A C 1
ATOM 1563 O O . GLN A 1 195 ? -16.629 -16.945 -15.705 1.00 33.12 195 GLN A O 1
ATOM 1568 N N . SER A 1 196 ? -15.883 -14.841 -15.733 1.00 36.38 196 SER A N 1
ATOM 1569 C CA . SER A 1 196 ? -15.974 -14.665 -14.271 1.00 36.38 196 SER A CA 1
ATOM 1570 C C . SER A 1 196 ? -17.394 -14.358 -13.774 1.00 36.38 196 SER A C 1
ATOM 1572 O O . SER A 1 196 ? -17.614 -14.329 -12.568 1.00 36.38 196 SER A O 1
ATOM 1574 N N . ALA A 1 197 ? -18.349 -14.111 -14.678 1.00 38.12 197 ALA A N 1
ATOM 1575 C CA . ALA A 1 197 ? -19.738 -13.794 -14.341 1.00 38.12 197 ALA A CA 1
ATOM 1576 C C . ALA A 1 197 ? -20.675 -15.021 -14.345 1.00 38.12 197 ALA A C 1
ATOM 1578 O O . ALA A 1 197 ? -21.850 -14.874 -14.033 1.00 38.12 197 ALA A O 1
ATOM 1579 N N . GLU A 1 198 ? -20.175 -16.219 -14.673 1.00 34.34 198 GLU A N 1
ATOM 1580 C CA . GLU A 1 198 ? -20.998 -17.425 -14.889 1.00 34.34 198 GLU A CA 1
ATOM 1581 C C . GLU A 1 198 ? -20.797 -18.540 -13.837 1.00 34.34 198 GLU A C 1
ATOM 1583 O O . GLU A 1 198 ? -21.198 -19.677 -14.065 1.00 34.34 198 GLU A O 1
ATOM 1588 N N . ILE A 1 199 ? -20.201 -18.244 -12.670 1.00 40.00 199 ILE A N 1
ATOM 1589 C CA . ILE A 1 199 ? -20.066 -19.219 -11.555 1.00 40.00 199 ILE A CA 1
ATOM 1590 C C . ILE A 1 199 ? -20.986 -18.898 -10.355 1.00 40.00 199 ILE A C 1
ATOM 1592 O O . ILE A 1 199 ? -21.030 -19.661 -9.399 1.00 40.00 199 ILE A O 1
ATOM 1596 N N . ASP A 1 200 ? -21.796 -17.839 -10.421 1.00 39.50 200 ASP A N 1
ATOM 1597 C CA . ASP A 1 200 ? -22.885 -17.604 -9.459 1.00 39.50 200 ASP A CA 1
ATOM 1598 C C . ASP A 1 200 ? -24.242 -17.669 -10.178 1.00 39.50 200 ASP A C 1
ATOM 1600 O O . ASP A 1 200 ? -24.872 -16.656 -10.485 1.00 39.50 200 ASP A O 1
ATOM 1604 N N . THR A 1 201 ? -24.697 -18.880 -10.491 1.00 37.38 201 THR A N 1
ATOM 1605 C CA . THR A 1 201 ? -26.122 -19.213 -10.681 1.00 37.38 201 THR A CA 1
ATOM 1606 C C . THR A 1 201 ? -26.341 -20.662 -10.274 1.00 37.38 201 THR A C 1
ATOM 1608 O O . THR A 1 201 ? -27.358 -20.926 -9.598 1.00 37.38 201 THR A O 1
#

Organism: Sinocyclocheilus grahami (NCBI:txid75366)

Foldseek 3Di:
DVVVLVVLPPVPPDFQPLLVVCVVPVPPPVSVVSLVVRLQVVVVSLLVVVVVLVCLLPPPDDDDDDPVDDVVVLVVVVSLVVVLVVNLVSLLVDPRSLVSLVSVVVVVVVVCVVDVPCQVVDPADPVNSVVSNVQSVDSRSSVVSNVVSLVVVCVVPVVDDPCVSVVSVVVSVVVVVCCCPDPVNVVVVVVVVVVVVPPPD

Mean predicted aligned error: 11.92 Å

Sequence (201 aa):
MCSSYSAVNVSHFVLARPSLQAIQNPNDLQLQEKAWNAVCPLVAKLKRFYEFSLRLGNPPYAPMQHLEREQALAKQFAEILHFTLSFDELKMTNPAIQNDFSYYRRTISRNRLNNQQLEAENEVNNEMANRMSLFYAEATPMLKTLSNATTKFVSENKTLPIEDTTDCLSTMACVCRVMLETPRNRLNNQQVSSQSAEIDT

pLDDT: mean 73.14, std 18.23, range [28.5, 94.94]

Nearest PDB structures (foldseek):
  7ajl-assembly1_AAA  TM=8.631E-01  e=4.630E-15  Mus musculus
  7ajk-assembly1_CCC  TM=8.319E-01  e=1.217E-14  Homo sapiens
  6yjk-assembly1_A  TM=7.940E-01  e=1.870E-14  Rhincodon typus
  6ixg-assembly2_B  TM=2.490E-01  e=6.662E+00  Homo sapiens

Radius of gyration: 21.43 Å; Cα contacts (8 Å, |Δi|>4): 90; chains: 1; bounding box: 54×29×64 Å

Secondary structure (DSSP, 8-state):
-GGGTTT--GGG----THHHHHHH-TT-HHHHHHHHHHHHHHHHHHHHHHHHHHHHHS-S----S-SSHHHHHHHHHHHHHHHHHHHHHHHHT-THHHHHHHHHHHHHHHHHHH-TTGGGT-SS-HHHHHHHHHHHHSSSHHHHHHHHHHHHHHHH-TTS-HHHHHHHHHHHHHHHHHHHHSHHHHHHHHHHHHHTTSS--

Solvent-accessible surface area (backbone atoms only — not comparable to full-atom values): 11811 Å² total; per-residue (Å²): 124,72,69,70,67,70,69,67,68,74,89,73,79,76,76,58,74,43,47,63,58,19,68,76,36,78,84,42,63,68,43,43,51,54,19,48,68,45,39,53,65,50,51,55,49,53,47,52,54,51,57,48,44,57,44,69,42,53,64,95,65,86,90,81,88,69,91,78,38,65,65,57,50,50,49,51,51,48,53,51,50,50,52,29,50,55,49,23,52,56,48,60,77,36,71,60,60,57,53,49,53,51,49,52,53,52,52,53,58,52,49,48,79,76,39,83,79,59,72,84,77,51,95,67,52,73,70,58,50,53,55,50,49,59,43,64,68,42,71,42,40,48,52,51,37,46,54,52,29,54,53,48,52,56,68,74,40,73,88,55,64,68,61,64,59,53,48,51,55,51,48,52,53,48,51,54,48,52,53,65,67,36,70,76,48,50,56,54,57,52,50,58,66,55,62,75,67,71,82,82,127

InterPro domains:
  IPR009828 CYRIA/CYRIB, Rac1 binding domain [PF07159] (21-192)
  IPR039789 CYFIP-related Rac1 interactor [PTHR12422] (21-191)